Protein AF-A0A960SLX7-F1 (afdb_monomer)

pLDDT: mean 79.59, std 16.89, range [37.53, 98.75]

Secondary structure (DSSP, 8-state):
-EEE-TT--EEEGGGTEEEEEETTEEEEEEEETHHHHHHHTT-GGGEEEEEEEESSSS--EEPTT----SEEEEEEE----SS--EEEEEEEEEB-TT-B-TT-B-TT-B-TT-B-TT-B-TT-B-TT-B-TT-B-TT-B-TT-B-TT-B-TT-B-TT-B-TT-B-TT-B-TT-B-TT-EETT-B-TT-B-TT-B-TT-EE------TT-B-TTPBPTTSPBP-S-HHHHHHHHHHHH--TT-B-TT-B-TT-B-TT-B-TT-B-TT-B-TT-B-TT-B-TT-B-TT-B-TT-B-TT-B-TT-B-TT-B-TT-B-TT-B-TT-BPPPGGGGTT-B-TTPBPTTSPBPPP-

Solvent-accessible surface area (backbone atoms only — not comparable to full-atom values): 16118 Å² total; per-residue (Å²): 122,54,76,44,50,102,85,48,66,48,75,45,74,95,63,39,32,37,43,43,77,56,97,73,28,40,35,40,36,34,41,31,58,72,37,42,65,31,45,77,67,73,42,42,83,33,42,45,50,51,35,29,37,23,75,75,84,78,57,76,44,78,54,85,90,62,68,71,58,65,36,77,44,76,46,83,41,87,51,80,80,82,84,71,59,41,34,44,43,72,45,75,40,39,53,39,55,58,33,85,37,63,57,36,76,46,56,56,36,84,40,56,49,17,37,28,35,45,13,32,31,35,45,13,34,27,38,48,14,33,31,36,46,13,34,32,31,50,13,35,29,38,44,16,34,30,36,44,16,35,30,34,46,14,35,28,37,48,13,34,32,32,50,13,34,33,32,48,13,35,29,38,49,15,36,30,32,47,11,32,37,38,67,40,40,40,34,42,14,34,32,31,45,16,35,24,37,60,28,46,64,45,85,80,71,78,46,63,68,53,40,42,41,60,12,32,32,41,87,66,46,70,34,47,75,47,71,30,42,51,47,38,52,47,31,70,69,71,52,22,69,62,37,85,46,54,62,42,83,34,59,57,19,66,36,59,58,34,49,31,33,41,13,34,32,32,45,15,32,31,34,55,14,32,35,30,48,14,35,32,32,45,12,33,31,32,47,14,37,30,32,46,15,37,28,36,48,17,35,27,36,50,11,34,29,41,68,28,39,37,48,51,13,32,30,35,50,12,34,28,38,61,26,42,65,45,60,74,82,59,45,76,55,40,42,47,42,48,15,27,36,42,90,62,52,62,37,70,66,135

Radius of gyration: 29.9 Å; Cα contacts (8 Å, |Δi|>4): 1065; chains: 1; bounding box: 71×33×87 Å

Nearest PDB structures (foldseek):
  5dqa-assembly1_B-2  TM=5.893E-01  e=3.063E-12  synthetic construct
  4yei-assembly3_C  TM=4.921E-01  e=7.711E-13  synthetic construct
  5dqa-assembly3_C-2  TM=3.083E-01  e=3.516E-12  synthetic construct
  5dra-assembly1_A-2  TM=4.796E-01  e=9.563E-09  synthetic construct
  2j8i-assembly2_B  TM=7.804E-01  e=4.313E-05  Nostoc punctiforme

Sequence (350 aa):
MAACSTAAAGTVDALGLTVQVAAGRGVLVWDNSVSRSLEQVGLLDSLSYAMERSRDLGTWVPVAGVRPMAGQVTLNWDFPLAGSAGFFRIRRQIDLSGAELPRANLAAMDLRGADLRGANLTRARLPHANLAGADLSEAVLVGTDLERANLRGANLDRADLALANLNAADLTEARLEHANLAETRLSNANLTRVDLAGARWGTLSFYPGVILSETVLPNANVATDSPATRLRTQLFLSGAEGLDLRFLNMAGVDLRAVELQGADLSQAVFDNGDLSHADLSGANLSSASLRNTRLIDTRFETANLSAADLTGADLTYASLRGALIPSAEMMGSVILFQTMMPDGLVVPGP

Foldseek 3Di:
DDKDAPPDQDDPVVFQWTWDDDDQWIKIKGFPQLLVLCVVQVQQVLKDKFKWKDQPVPDTDGDPDDGRDHGIDIDTGHDRNPDGMMDIDIDIERECDQPEQDQGEQALHEQDQYECDQHEDHQHEHDNYEHDQHECDNYECALYEHHQYEQDLYEHHQYECHNYECDLYENANYEQDQYEAENYAHALYECANYEHALYHHYQCPPRHNYHQPQYQHNVRDGAHRQPLSVVLNNCQPPPQAQAEQECAENAAHENDLGHNDQHEHDQYEHHNYEHDNYEHDNYEPDLYEQALYEHALYEHHLYEPENYQCANYEDHNYECALYNHYDPVSCPRYHQDQYQHNPRDGDHHD

Structure (mmCIF, N/CA/C/O backbone):
data_AF-A0A960SLX7-F1
#
_entry.id   AF-A0A960SLX7-F1
#
loop_
_atom_site.group_PDB
_atom_site.id
_atom_site.type_symbol
_atom_site.label_atom_id
_atom_site.label_alt_id
_atom_site.label_comp_id
_atom_site.label_asym_id
_atom_site.label_entity_id
_atom_site.label_seq_id
_atom_site.pdbx_PDB_ins_code
_atom_site.Cartn_x
_atom_site.Cartn_y
_atom_site.Cartn_z
_atom_site.occupancy
_atom_site.B_iso_or_equiv
_atom_site.auth_seq_id
_atom_site.auth_comp_id
_atom_site.auth_asym_id
_atom_site.auth_atom_id
_atom_site.pdbx_PDB_model_num
ATOM 1 N N . MET A 1 1 ? -25.865 -7.857 17.676 1.00 43.53 1 MET A N 1
ATOM 2 C CA . MET A 1 1 ? -27.323 -7.644 17.819 1.00 43.53 1 MET A CA 1
ATOM 3 C C . MET A 1 1 ? -27.899 -8.922 18.406 1.00 43.53 1 MET A C 1
ATOM 5 O O . MET A 1 1 ? -27.480 -9.980 17.957 1.00 43.53 1 MET A O 1
ATOM 9 N N . ALA A 1 2 ? -28.760 -8.848 19.419 1.00 47.19 2 ALA A N 1
ATOM 10 C CA . ALA A 1 2 ? -29.331 -10.030 20.073 1.00 47.19 2 ALA A CA 1
ATOM 11 C C . ALA A 1 2 ? -30.845 -9.856 20.269 1.00 47.19 2 ALA A C 1
ATOM 13 O O . ALA A 1 2 ? -31.307 -8.729 20.464 1.00 47.19 2 ALA A O 1
ATOM 14 N N . ALA A 1 3 ? -31.600 -10.955 20.199 1.00 42.72 3 ALA A N 1
ATOM 15 C CA . ALA A 1 3 ? -33.048 -10.985 20.398 1.00 42.72 3 ALA A CA 1
ATOM 16 C C . ALA A 1 3 ? -33.374 -11.606 21.762 1.00 42.72 3 ALA A C 1
ATOM 18 O O . ALA A 1 3 ? -32.863 -12.676 22.084 1.00 42.72 3 ALA A O 1
ATOM 19 N N . CYS A 1 4 ? -34.230 -10.955 22.553 1.00 42.50 4 CYS A N 1
ATOM 20 C CA . CYS A 1 4 ? -34.686 -11.489 23.836 1.00 42.50 4 CYS A CA 1
ATOM 21 C C . CYS A 1 4 ? -36.159 -11.910 23.733 1.00 42.50 4 CYS A C 1
ATOM 23 O O . CYS A 1 4 ? -37.021 -11.087 23.419 1.00 42.50 4 CYS A O 1
ATOM 25 N N . SER A 1 5 ? -36.453 -13.182 24.015 1.00 45.22 5 SER A N 1
ATOM 26 C CA . SER A 1 5 ? -37.815 -13.693 24.232 1.00 45.22 5 SER A CA 1
ATOM 27 C C . SER A 1 5 ? -37.893 -14.378 25.598 1.00 45.22 5 SER A C 1
ATOM 29 O O . SER A 1 5 ? -36.861 -14.731 26.169 1.00 45.22 5 SER A O 1
ATOM 31 N N . THR A 1 6 ? -39.104 -14.592 26.117 1.00 40.69 6 THR A N 1
ATOM 32 C CA . THR A 1 6 ? -39.380 -15.255 27.409 1.00 40.69 6 THR A CA 1
ATOM 33 C C . THR A 1 6 ? -38.747 -16.649 27.557 1.00 40.69 6 THR A C 1
ATOM 35 O O . THR A 1 6 ? -38.708 -17.168 28.668 1.00 40.69 6 THR A O 1
ATOM 38 N N . ALA A 1 7 ? -38.231 -17.239 26.471 1.00 37.53 7 ALA A N 1
ATOM 39 C CA . ALA A 1 7 ? -37.618 -18.564 26.429 1.00 37.53 7 ALA A CA 1
ATOM 40 C C . ALA A 1 7 ? -36.101 -18.574 26.129 1.00 37.53 7 ALA A C 1
ATOM 42 O O . ALA A 1 7 ? -35.511 -19.649 26.095 1.00 37.53 7 ALA A O 1
ATOM 43 N N . ALA A 1 8 ? -35.452 -17.425 25.905 1.00 44.94 8 ALA A N 1
ATOM 44 C CA . ALA A 1 8 ? -34.067 -17.385 25.425 1.00 44.94 8 ALA A CA 1
ATOM 45 C C . ALA A 1 8 ? -33.124 -16.686 26.416 1.00 44.94 8 ALA A C 1
ATOM 47 O O . ALA A 1 8 ? -32.795 -15.511 26.259 1.00 44.94 8 ALA A O 1
ATOM 48 N N . ALA A 1 9 ? -32.661 -17.430 27.425 1.00 48.56 9 ALA A N 1
ATOM 49 C CA . ALA A 1 9 ? -31.350 -17.158 28.006 1.00 48.56 9 ALA A CA 1
ATOM 50 C C . ALA A 1 9 ? -30.299 -17.602 26.978 1.00 48.56 9 ALA A C 1
ATOM 52 O O . ALA A 1 9 ? -30.360 -18.724 26.477 1.00 48.56 9 ALA A O 1
ATOM 53 N N . GLY A 1 10 ? -29.375 -16.718 26.621 1.00 52.06 10 GLY A N 1
ATOM 54 C CA . GLY A 1 10 ? -28.390 -16.996 25.582 1.00 52.06 10 GLY A CA 1
ATOM 55 C C . GLY A 1 10 ? -27.161 -16.111 25.717 1.00 52.06 10 GLY A C 1
ATOM 56 O O . GLY A 1 10 ? -27.254 -14.948 26.123 1.00 52.06 10 GLY A O 1
ATOM 57 N N . THR A 1 11 ? -26.009 -16.683 25.390 1.00 49.38 11 THR A N 1
ATOM 58 C CA . THR A 1 11 ? -24.726 -15.993 25.267 1.00 49.38 11 THR A CA 1
ATOM 59 C C . THR A 1 11 ? -24.515 -15.551 23.826 1.00 49.38 11 THR A C 1
ATOM 61 O O . THR A 1 11 ? -24.718 -16.313 22.882 1.00 49.38 11 THR A O 1
ATOM 64 N N . VAL A 1 12 ? -24.094 -14.302 23.650 1.00 54.84 12 VAL A N 1
ATOM 65 C CA . VAL A 1 12 ? -23.542 -13.801 22.391 1.00 54.84 12 VAL A CA 1
ATOM 66 C C . VAL A 1 12 ? -22.051 -13.582 22.618 1.00 54.84 12 VAL A C 1
ATOM 68 O O . VAL A 1 12 ? -21.623 -12.502 23.033 1.00 54.84 12 VAL A O 1
ATOM 71 N N . ASP A 1 13 ? -21.268 -14.632 22.364 1.00 50.72 13 ASP A N 1
ATOM 72 C CA . ASP A 1 13 ? -19.842 -14.707 22.719 1.00 50.72 13 ASP A CA 1
ATOM 73 C C . ASP A 1 13 ? -19.002 -13.588 22.088 1.00 50.72 13 ASP A C 1
ATOM 75 O O . ASP A 1 13 ? -18.107 -13.047 22.730 1.00 50.72 13 ASP A O 1
ATOM 79 N N . ALA A 1 14 ? -19.341 -13.153 20.870 1.00 47.50 14 ALA A N 1
ATOM 80 C CA . ALA A 1 14 ? -18.608 -12.099 20.160 1.00 47.50 14 ALA A CA 1
ATOM 81 C C . ALA A 1 14 ? -18.618 -10.726 20.867 1.00 47.50 14 ALA A C 1
ATOM 83 O O . ALA A 1 14 ? -17.814 -9.860 20.527 1.00 47.50 14 ALA A O 1
ATOM 84 N N . LEU A 1 15 ? -19.534 -10.505 21.817 1.00 51.06 15 LEU A N 1
ATOM 85 C CA . LEU A 1 15 ? -19.668 -9.254 22.573 1.00 51.06 15 LEU A CA 1
ATOM 86 C C . LEU A 1 15 ? -19.505 -9.457 24.089 1.00 51.06 15 LEU A C 1
ATOM 88 O O . LEU A 1 15 ? -19.760 -8.520 24.842 1.00 51.06 15 LEU A O 1
ATOM 92 N N . GLY A 1 16 ? -19.131 -10.665 24.539 1.00 58.03 16 GLY A N 1
ATOM 93 C CA . GLY A 1 16 ? -19.039 -11.000 25.965 1.00 58.03 16 GLY A CA 1
ATOM 94 C C . GLY A 1 16 ? -20.376 -10.863 26.697 1.00 58.03 16 GLY A C 1
ATOM 95 O O . GLY A 1 16 ? -20.416 -10.523 27.876 1.00 58.03 16 GLY A O 1
ATOM 96 N N . LEU A 1 17 ? -21.492 -11.028 25.988 1.00 62.28 17 LEU A N 1
ATOM 97 C CA . LEU A 1 17 ? -22.785 -10.548 26.451 1.00 62.28 17 LEU A CA 1
ATOM 98 C C . LEU A 1 17 ? -23.719 -11.720 26.747 1.00 62.28 17 LEU A C 1
ATOM 100 O O . LEU A 1 17 ? -24.016 -12.534 25.877 1.00 62.28 17 LEU A O 1
ATOM 104 N N . THR A 1 18 ? -24.181 -11.801 27.990 1.00 65.25 18 THR A N 1
ATOM 105 C CA . THR A 1 18 ? -25.088 -12.836 28.486 1.00 65.25 18 THR A CA 1
ATOM 106 C C . THR A 1 18 ? -26.408 -12.197 28.878 1.00 65.25 18 THR A C 1
ATOM 108 O O . THR A 1 18 ? -26.444 -11.259 29.674 1.00 65.25 18 THR A O 1
ATOM 111 N N . VAL A 1 19 ? -27.508 -12.717 28.342 1.00 64.94 19 VAL A N 1
ATOM 112 C CA . VAL A 1 19 ? -28.853 -12.324 28.769 1.00 64.94 19 VAL A CA 1
ATOM 113 C C . VAL A 1 19 ? -29.389 -13.392 29.714 1.00 64.94 19 VAL A C 1
ATOM 115 O O . VAL A 1 19 ? -29.482 -14.563 29.345 1.00 64.94 19 VAL A O 1
ATOM 118 N N . GLN A 1 20 ? -29.753 -12.993 30.929 1.00 64.50 20 GLN A N 1
ATOM 119 C CA . GLN A 1 20 ? -30.426 -13.840 31.910 1.00 64.50 20 GLN A CA 1
ATOM 120 C C . GLN A 1 20 ? -31.843 -13.317 32.149 1.00 64.50 20 GLN A C 1
ATOM 122 O O . GLN A 1 20 ? -32.072 -12.112 32.162 1.00 64.50 20 GLN A O 1
ATOM 127 N N . VAL A 1 21 ? -32.809 -14.210 32.355 1.00 60.16 21 VAL A N 1
ATOM 128 C CA . VAL A 1 21 ? -34.183 -13.837 32.723 1.00 60.16 21 VAL A CA 1
ATOM 129 C C . VAL A 1 21 ? -34.448 -14.376 34.123 1.00 60.16 21 VAL A C 1
ATOM 131 O O . VAL A 1 21 ? -34.390 -15.584 34.338 1.00 60.16 21 VAL A O 1
ATOM 134 N N . ALA A 1 22 ? -34.719 -13.491 35.083 1.00 55.59 22 ALA A N 1
ATOM 135 C CA . ALA A 1 22 ? -34.968 -13.855 36.475 1.00 55.59 22 ALA A CA 1
ATOM 136 C C . ALA A 1 22 ? -36.183 -13.096 37.024 1.00 55.59 22 ALA A C 1
ATOM 138 O O . ALA A 1 22 ? -36.245 -11.872 36.954 1.00 55.59 22 ALA A O 1
ATOM 139 N N . ALA A 1 23 ? -37.152 -13.829 37.585 1.00 58.78 23 ALA A N 1
ATOM 140 C CA . ALA A 1 23 ? -38.294 -13.284 38.334 1.00 58.78 23 ALA A CA 1
ATOM 141 C C . ALA A 1 23 ? -39.066 -12.143 37.634 1.00 58.78 23 ALA A C 1
ATOM 143 O O . ALA A 1 23 ? -39.483 -11.178 38.271 1.00 58.78 23 ALA A O 1
ATOM 144 N N . GLY A 1 24 ? -39.257 -12.233 36.319 1.00 58.44 24 GLY A N 1
ATOM 145 C CA . GLY A 1 24 ? -39.993 -11.208 35.584 1.00 58.44 24 GLY A CA 1
ATOM 146 C C . GLY A 1 24 ? -39.129 -10.068 35.011 1.00 58.44 24 GLY A C 1
ATOM 147 O O . GLY A 1 24 ? -39.667 -9.141 34.409 1.00 58.44 24 GLY A O 1
ATOM 148 N N . ARG A 1 25 ? -37.804 -10.126 35.197 1.00 60.81 25 ARG A N 1
ATOM 149 C CA . ARG A 1 25 ? -36.829 -9.099 34.801 1.00 60.81 25 ARG A CA 1
ATOM 150 C C . ARG A 1 25 ? -35.751 -9.698 33.906 1.00 60.81 25 ARG A C 1
ATOM 152 O O . ARG A 1 25 ? -35.355 -10.849 34.100 1.00 60.81 25 ARG A O 1
ATOM 159 N N . GLY A 1 26 ? -35.258 -8.925 32.944 1.00 62.66 26 GLY A N 1
ATOM 160 C CA . GLY A 1 26 ? -34.057 -9.295 32.207 1.00 62.66 26 GLY A CA 1
ATOM 161 C C . GLY A 1 26 ? -32.822 -8.696 32.857 1.00 62.66 26 GLY A C 1
ATOM 162 O O . GLY A 1 26 ? -32.773 -7.517 33.194 1.00 62.66 26 GLY A O 1
ATOM 163 N N . VAL A 1 27 ? -31.800 -9.513 33.021 1.00 65.50 27 VAL A N 1
ATOM 164 C CA . VAL A 1 27 ? -30.486 -9.094 33.479 1.00 65.50 27 VAL A CA 1
ATOM 165 C C . VAL A 1 27 ? -29.545 -9.220 32.296 1.00 65.50 27 VAL A C 1
ATOM 167 O O . VAL A 1 27 ? -29.389 -10.296 31.718 1.00 65.50 27 VAL A O 1
ATOM 170 N N . LEU A 1 28 ? -28.937 -8.103 31.917 1.00 69.31 28 LEU A N 1
ATOM 171 C CA . LEU A 1 28 ? -27.900 -8.072 30.905 1.00 69.31 28 LEU A CA 1
ATOM 172 C C . LEU A 1 28 ? -26.552 -8.095 31.615 1.00 69.31 28 LEU A C 1
ATOM 174 O O . LEU A 1 28 ? -26.216 -7.166 32.344 1.00 69.31 28 LEU A O 1
ATOM 178 N N . VAL A 1 29 ? -25.775 -9.141 31.401 1.00 68.00 29 VAL A N 1
ATOM 179 C CA . VAL A 1 29 ? -24.398 -9.213 31.877 1.00 68.00 29 VAL A CA 1
ATOM 180 C C . VAL A 1 29 ? -23.491 -8.998 30.684 1.00 68.00 29 VAL A C 1
ATOM 182 O O . VAL A 1 29 ? -23.614 -9.681 29.672 1.00 68.00 29 VAL A O 1
ATOM 185 N N . TRP A 1 30 ? -22.589 -8.039 30.790 1.00 69.31 30 TRP A N 1
ATOM 186 C CA . TRP A 1 30 ? -21.676 -7.688 29.722 1.00 69.31 30 TRP A CA 1
ATOM 187 C C . TRP A 1 30 ? -20.239 -7.730 30.229 1.00 69.31 30 TRP A C 1
ATOM 189 O O . TRP A 1 30 ? -19.856 -6.974 31.117 1.00 69.31 30 TRP A O 1
ATOM 199 N N . ASP A 1 31 ? -19.449 -8.640 29.673 1.00 68.69 31 ASP A N 1
ATOM 200 C CA . ASP A 1 31 ? -18.011 -8.708 29.878 1.00 68.69 31 ASP A CA 1
ATOM 201 C C . ASP A 1 31 ? -17.312 -7.721 28.941 1.00 68.69 31 ASP A C 1
ATOM 203 O O . ASP A 1 31 ? -17.136 -7.959 27.744 1.00 68.69 31 ASP A O 1
ATOM 207 N N . ASN A 1 32 ? -16.916 -6.587 29.510 1.00 66.81 32 ASN A N 1
ATOM 208 C CA . ASN A 1 32 ? -16.188 -5.538 28.824 1.00 66.81 32 ASN A CA 1
ATOM 209 C C . ASN A 1 32 ? -14.677 -5.661 29.091 1.00 66.81 32 ASN A C 1
ATOM 211 O O . ASN A 1 32 ? -13.999 -4.729 29.538 1.00 66.81 32 ASN A O 1
ATOM 215 N N . SER A 1 33 ? -14.136 -6.852 28.842 1.00 65.19 33 SER A N 1
ATOM 216 C CA . SER A 1 33 ? -12.711 -7.152 29.004 1.00 65.19 33 SER A CA 1
ATOM 217 C C . SER A 1 33 ? -11.814 -6.269 28.128 1.00 65.19 33 SER A C 1
ATOM 219 O O . SER A 1 33 ? -10.714 -5.924 28.555 1.00 65.19 33 SER A O 1
ATOM 221 N N . VAL A 1 34 ? -12.294 -5.793 26.972 1.00 62.56 34 VAL A N 1
ATOM 222 C CA . VAL A 1 34 ? -11.533 -4.872 26.105 1.00 62.56 34 VAL A CA 1
ATOM 223 C C . VAL A 1 34 ? -11.367 -3.472 26.715 1.00 62.56 34 VAL A C 1
ATOM 225 O O . VAL A 1 34 ? -10.419 -2.756 26.397 1.00 62.56 34 VAL A O 1
ATOM 228 N N . SER A 1 35 ? -12.226 -3.062 27.651 1.00 70.00 35 SER A N 1
ATOM 229 C CA . SER A 1 35 ? -11.973 -1.842 28.426 1.00 70.00 35 SER A CA 1
ATOM 230 C C . SER A 1 35 ? -10.799 -1.979 29.395 1.00 70.00 35 SER A C 1
ATOM 232 O O . SER A 1 35 ? -10.221 -0.955 29.738 1.00 70.00 35 SER A O 1
ATOM 234 N N . ARG A 1 36 ? -10.374 -3.198 29.770 1.00 71.56 36 ARG A N 1
ATOM 235 C CA . ARG A 1 36 ? -9.167 -3.385 30.599 1.00 71.56 36 ARG A CA 1
ATOM 236 C C . ARG A 1 36 ? -7.896 -2.996 29.855 1.00 71.56 36 ARG A C 1
ATOM 238 O O . ARG A 1 36 ? -7.031 -2.362 30.442 1.00 71.56 36 ARG A O 1
ATOM 245 N N . SER A 1 37 ? -7.771 -3.357 28.576 1.00 71.50 37 SER A N 1
ATOM 246 C CA . SER A 1 37 ? -6.581 -2.993 27.796 1.00 71.50 37 SER A CA 1
ATOM 247 C C . SER A 1 37 ? -6.480 -1.482 27.601 1.00 71.50 37 SER A C 1
ATOM 249 O O . SER A 1 37 ? -5.383 -0.947 27.657 1.00 71.50 37 SER A O 1
ATOM 251 N N . LEU A 1 38 ? -7.614 -0.791 27.432 1.00 75.94 38 LEU A N 1
ATOM 252 C CA . LEU A 1 38 ? -7.656 0.674 27.339 1.00 75.94 38 LEU A CA 1
ATOM 253 C C . LEU A 1 38 ? -7.393 1.347 28.691 1.00 75.94 38 LEU A C 1
ATOM 255 O O . LEU A 1 38 ? -6.672 2.335 28.740 1.00 75.94 38 LEU A O 1
ATOM 259 N N . GLU A 1 39 ? -7.908 0.798 29.791 1.00 80.06 39 GLU A N 1
ATOM 260 C CA . GLU A 1 39 ? -7.608 1.278 31.145 1.00 80.06 39 GLU A CA 1
ATOM 261 C C . GLU A 1 39 ? -6.113 1.170 31.476 1.00 80.06 39 GLU A C 1
ATOM 263 O O . GLU A 1 39 ? -5.529 2.126 31.981 1.00 80.06 39 GLU A O 1
ATOM 268 N N . GLN A 1 40 ? -5.466 0.056 31.115 1.00 79.62 40 GLN A N 1
ATOM 269 C CA . GLN A 1 40 ? -4.027 -0.155 31.333 1.00 79.62 40 GLN A CA 1
ATOM 270 C C . GLN A 1 40 ? -3.141 0.890 30.646 1.00 79.62 40 GLN A C 1
ATOM 272 O O . GLN A 1 40 ? -2.033 1.148 31.112 1.00 79.62 40 GLN A O 1
ATOM 277 N N . VAL A 1 41 ? -3.624 1.488 29.557 1.00 77.38 41 VAL A N 1
ATOM 278 C CA . VAL A 1 41 ? -2.917 2.537 28.809 1.00 77.38 41 VAL A CA 1
ATOM 279 C C . VAL A 1 41 ? -3.504 3.933 29.049 1.00 77.38 41 VAL A C 1
ATOM 281 O O . VAL A 1 41 ? -3.132 4.874 28.357 1.00 77.38 41 VAL A O 1
ATOM 284 N N . GLY A 1 42 ? -4.401 4.088 30.031 1.00 80.69 42 GLY A N 1
ATOM 285 C CA . GLY A 1 42 ? -4.971 5.384 30.420 1.00 80.69 42 GLY A CA 1
ATOM 286 C C . GLY A 1 42 ? -5.995 5.962 29.438 1.00 80.69 42 GLY A C 1
ATOM 287 O O . GLY A 1 42 ? -6.258 7.157 29.466 1.00 80.69 42 GLY A O 1
ATOM 288 N N . LEU A 1 43 ? -6.582 5.131 28.575 1.00 81.44 43 LEU A N 1
ATOM 289 C CA . LEU A 1 43 ? -7.526 5.530 27.527 1.00 81.44 43 LEU A CA 1
ATOM 290 C C . LEU A 1 43 ? -8.971 5.117 27.834 1.00 81.44 43 LEU A C 1
ATOM 292 O O . LEU A 1 43 ? -9.806 5.089 26.933 1.00 81.44 43 LEU A O 1
ATOM 296 N N . LEU A 1 44 ? -9.309 4.783 29.082 1.00 78.44 44 LEU A N 1
ATOM 297 C CA . LEU A 1 44 ? -10.675 4.363 29.422 1.00 78.44 44 LEU A CA 1
ATOM 298 C C . LEU A 1 44 ? -11.714 5.451 29.101 1.00 78.44 44 LEU A C 1
ATOM 300 O O . LEU A 1 44 ? -12.805 5.124 28.641 1.00 78.44 44 LEU A O 1
ATOM 304 N N . ASP A 1 45 ? -11.349 6.723 29.261 1.00 79.12 45 ASP A N 1
ATOM 305 C CA . ASP A 1 45 ? -12.232 7.866 29.000 1.00 79.12 45 ASP A CA 1
ATOM 306 C C . ASP A 1 45 ? -12.475 8.123 27.502 1.00 79.12 45 ASP A C 1
ATOM 308 O O . ASP A 1 45 ? -13.450 8.779 27.146 1.00 79.12 45 ASP A O 1
ATOM 312 N N . SER A 1 46 ? -11.634 7.564 26.620 1.00 76.94 46 SER A N 1
ATOM 313 C CA . SER A 1 46 ? -11.830 7.608 25.158 1.00 76.94 46 SER A CA 1
ATOM 314 C C . SER A 1 46 ? -12.931 6.662 24.675 1.00 76.94 46 SER A C 1
ATOM 316 O O . SER A 1 46 ? -13.391 6.735 23.536 1.00 76.94 46 SER A O 1
ATOM 318 N N . LEU A 1 47 ? -13.365 5.735 25.532 1.00 73.12 47 LEU A N 1
ATOM 319 C CA . LEU A 1 47 ? -14.486 4.870 25.219 1.00 73.12 47 LEU A CA 1
ATOM 320 C C . LEU A 1 47 ? -15.787 5.622 25.440 1.00 73.12 47 LEU A C 1
ATOM 322 O O . LEU A 1 47 ? -16.042 6.186 26.497 1.00 73.12 47 LEU A O 1
ATOM 326 N N . SER A 1 48 ? -16.685 5.502 24.478 1.00 72.00 48 SER A N 1
ATOM 327 C CA . SER A 1 48 ? -18.094 5.776 24.676 1.00 72.00 48 SER A CA 1
ATOM 328 C C . SER A 1 48 ? -18.909 4.559 24.256 1.00 72.00 48 SER A C 1
ATOM 330 O O . SER A 1 48 ? -18.613 3.854 23.286 1.00 72.00 48 SER A O 1
ATOM 332 N N . TYR A 1 49 ? -19.937 4.276 25.050 1.00 71.19 49 TYR A N 1
ATOM 333 C CA . TYR A 1 49 ? -20.887 3.215 24.770 1.00 71.19 49 TYR A CA 1
ATOM 334 C C . TYR A 1 49 ? -22.261 3.830 24.589 1.00 71.19 49 TYR A C 1
ATOM 336 O O . TYR A 1 49 ? -22.846 4.346 25.538 1.00 71.19 49 TYR A O 1
ATOM 344 N N . ALA A 1 50 ? -22.801 3.732 23.379 1.00 66.44 50 ALA A N 1
ATOM 345 C CA . ALA A 1 50 ? -24.220 3.949 23.158 1.00 66.44 50 ALA A CA 1
ATOM 346 C C . ALA A 1 50 ? -24.892 2.578 23.116 1.00 66.44 50 ALA A C 1
ATOM 348 O O . ALA A 1 50 ? -24.918 1.902 22.083 1.00 66.44 50 ALA A O 1
ATOM 349 N N . MET A 1 51 ? -25.400 2.131 24.267 1.00 74.12 51 MET A N 1
ATOM 350 C CA . MET A 1 51 ? -26.355 1.031 24.263 1.00 74.12 51 MET A CA 1
ATOM 351 C C . MET A 1 51 ? -27.676 1.560 23.727 1.00 74.12 51 MET A C 1
ATOM 353 O O . MET A 1 51 ? -28.181 2.580 24.187 1.00 74.12 51 MET A O 1
ATOM 357 N N . GLU A 1 52 ? -28.235 0.866 22.751 1.00 74.44 52 GLU A N 1
ATOM 358 C CA . GLU A 1 52 ? -29.488 1.242 22.121 1.00 74.44 52 GLU A CA 1
ATOM 359 C C . GLU A 1 52 ? -30.422 0.046 22.072 1.00 74.44 52 GLU A C 1
ATOM 361 O O . GLU A 1 52 ? -29.988 -1.099 21.919 1.00 74.44 52 GLU A O 1
ATOM 366 N N . ARG A 1 53 ? -31.719 0.325 22.160 1.00 75.25 53 ARG A N 1
ATOM 367 C CA . ARG A 1 53 ? -32.780 -0.671 22.035 1.00 75.25 53 ARG A CA 1
ATOM 368 C C . ARG A 1 53 ? -33.687 -0.382 20.863 1.00 75.25 53 ARG A C 1
ATOM 370 O O . ARG A 1 53 ? -33.904 0.776 20.519 1.00 75.25 53 ARG A O 1
ATOM 377 N N . SER A 1 54 ? -34.280 -1.435 20.330 1.00 72.19 54 SER A N 1
ATOM 378 C CA . SER A 1 54 ? -35.291 -1.358 19.289 1.00 72.19 54 SER A CA 1
ATOM 379 C C . SER A 1 54 ? -36.390 -2.387 19.540 1.00 72.19 54 SER A C 1
ATOM 381 O O . SER A 1 54 ? -36.138 -3.449 20.109 1.00 72.19 54 SER A O 1
ATOM 383 N N . ARG A 1 55 ? -37.622 -2.067 19.135 1.00 73.69 55 ARG A N 1
ATOM 384 C CA . ARG A 1 55 ? -38.749 -3.019 19.128 1.00 73.69 55 ARG A CA 1
ATOM 385 C C . ARG A 1 55 ? -38.947 -3.682 17.765 1.00 73.69 55 ARG A C 1
ATOM 387 O O . ARG A 1 55 ? -39.583 -4.723 17.691 1.00 73.69 55 ARG A O 1
ATOM 394 N N . ASP A 1 56 ? -38.425 -3.070 16.708 1.00 75.50 56 ASP A N 1
ATOM 395 C CA . ASP A 1 56 ? -38.768 -3.360 15.313 1.00 75.50 56 ASP A CA 1
ATOM 396 C C . ASP A 1 56 ? -37.539 -3.456 14.391 1.00 75.50 56 ASP A C 1
ATOM 398 O O . ASP A 1 56 ? -37.695 -3.607 13.185 1.00 75.50 56 ASP A O 1
ATOM 402 N N . LEU A 1 57 ? -36.324 -3.347 14.943 1.00 74.75 57 LEU A N 1
ATOM 403 C CA . LEU A 1 57 ? -35.035 -3.223 14.245 1.00 74.75 57 LEU A CA 1
ATOM 404 C C . LEU A 1 57 ? -34.845 -1.946 13.407 1.00 74.75 57 LEU A C 1
ATOM 406 O O . LEU A 1 57 ? -33.710 -1.661 13.014 1.00 74.75 57 LEU A O 1
ATOM 410 N N . GLY A 1 58 ? -35.895 -1.155 13.182 1.00 76.88 58 GLY A N 1
ATOM 411 C CA . GLY A 1 58 ? -35.858 0.083 12.403 1.00 76.88 58 GLY A CA 1
ATOM 412 C C . GLY A 1 58 ? -35.583 1.323 13.252 1.00 76.88 58 GLY A C 1
ATOM 413 O O . GLY A 1 58 ? -34.794 2.180 12.859 1.00 76.88 58 GLY A O 1
ATOM 414 N N . THR A 1 59 ? -36.171 1.399 14.448 1.00 79.00 59 THR A N 1
ATOM 415 C CA . THR A 1 59 ? -36.049 2.561 15.339 1.00 79.00 59 THR A CA 1
ATOM 416 C C . THR A 1 59 ? -35.207 2.215 16.560 1.00 79.00 59 THR A C 1
ATOM 418 O O . THR A 1 59 ? -35.552 1.305 17.317 1.00 79.00 59 THR A O 1
ATOM 421 N N . TRP A 1 60 ? -34.114 2.952 16.777 1.00 77.69 60 TRP A N 1
ATOM 422 C CA . TRP A 1 60 ? -33.176 2.727 17.881 1.00 77.69 60 TRP A CA 1
ATOM 423 C C . TRP A 1 60 ? -33.218 3.881 18.884 1.00 77.69 60 TRP A C 1
ATOM 425 O O . TRP A 1 60 ? -33.108 5.043 18.505 1.00 77.69 60 TRP A O 1
ATOM 435 N N . VAL A 1 61 ? -33.373 3.554 20.168 1.00 77.44 61 VAL A N 1
ATOM 436 C CA . VAL A 1 61 ? -33.434 4.525 21.271 1.00 77.44 61 VAL A CA 1
ATOM 437 C C . VAL A 1 61 ? -32.277 4.274 22.244 1.00 77.44 61 VAL A C 1
ATOM 439 O O . VAL A 1 61 ? -32.134 3.132 22.695 1.00 77.44 61 VAL A O 1
ATOM 442 N N . PRO A 1 62 ? -31.480 5.298 22.607 1.00 74.75 62 PRO A N 1
ATOM 443 C CA . PRO A 1 62 ? -30.406 5.167 23.590 1.00 74.75 62 PRO A CA 1
ATOM 444 C C . PRO A 1 62 ? -30.891 4.735 24.979 1.00 74.75 62 PRO A C 1
ATOM 446 O O . PRO A 1 62 ? -31.982 5.097 25.426 1.00 74.75 62 PRO A O 1
ATOM 449 N N . VAL A 1 63 ? -30.049 3.982 25.681 1.00 73.12 63 VAL A N 1
ATOM 450 C CA . VAL A 1 63 ? -30.229 3.566 27.074 1.00 73.12 63 VAL A CA 1
ATOM 451 C C . VAL A 1 63 ? -29.351 4.446 27.956 1.00 73.12 63 VAL A C 1
ATOM 453 O O . VAL A 1 63 ? -28.130 4.459 27.817 1.00 73.12 63 VAL A O 1
ATOM 456 N N . ALA A 1 64 ? -29.972 5.199 28.863 1.00 65.81 64 ALA A N 1
ATOM 457 C CA . ALA A 1 64 ? -29.254 6.096 29.761 1.00 65.81 64 ALA A CA 1
ATOM 458 C C . ALA A 1 64 ? -28.461 5.326 30.833 1.00 65.81 64 ALA A C 1
ATOM 460 O O . ALA A 1 64 ? -28.903 4.286 31.317 1.00 65.81 64 ALA A O 1
ATOM 461 N N . GLY A 1 65 ? -27.314 5.876 31.243 1.00 64.69 65 GLY A N 1
ATOM 462 C CA . GLY A 1 65 ? -26.548 5.395 32.400 1.00 64.69 65 GLY A CA 1
ATOM 463 C C . GLY A 1 65 ? -25.515 4.301 32.119 1.00 64.69 65 GLY A C 1
ATOM 464 O O . GLY A 1 65 ? -24.811 3.903 33.043 1.00 64.69 65 GLY A O 1
ATOM 465 N N . VAL A 1 66 ? -25.367 3.844 30.872 1.00 67.25 66 VAL A N 1
ATOM 466 C CA . VAL A 1 66 ? -24.279 2.928 30.494 1.00 67.25 66 VAL A CA 1
ATOM 467 C C . VAL A 1 66 ? -22.987 3.734 30.338 1.00 67.25 66 VAL A C 1
ATOM 469 O O . VAL A 1 66 ? -22.903 4.606 29.477 1.00 67.25 66 VAL A O 1
ATOM 472 N N . ARG A 1 67 ? -21.988 3.468 31.186 1.00 65.25 67 ARG A N 1
ATOM 473 C CA . ARG A 1 67 ? -20.652 4.084 31.119 1.00 65.25 67 ARG A CA 1
ATOM 474 C C . ARG A 1 67 ? -19.582 3.028 30.829 1.00 65.25 67 ARG A C 1
ATOM 476 O O . ARG A 1 67 ? -19.772 1.871 31.209 1.00 65.25 67 ARG A O 1
ATOM 483 N N . PRO A 1 68 ? -18.460 3.403 30.192 1.00 63.88 68 PRO A N 1
ATOM 484 C CA . PRO A 1 68 ? -17.305 2.527 30.080 1.00 63.88 68 PRO A CA 1
ATOM 485 C C . PRO A 1 68 ? -16.770 2.182 31.462 1.00 63.88 68 PRO A C 1
ATOM 487 O O . PRO A 1 68 ? -16.427 3.060 32.245 1.00 63.88 68 PRO A O 1
ATOM 490 N N . MET A 1 69 ? -16.719 0.891 31.761 1.00 67.19 69 MET A N 1
ATOM 491 C CA . MET A 1 69 ? -16.105 0.358 32.969 1.00 67.19 69 MET A CA 1
ATOM 492 C C . MET A 1 69 ? -15.372 -0.924 32.600 1.00 67.19 69 MET A C 1
ATOM 494 O O . MET A 1 69 ? -15.847 -1.694 31.761 1.00 67.19 69 MET A O 1
ATOM 498 N N . ALA A 1 70 ? -14.201 -1.132 33.190 1.00 63.50 70 ALA A N 1
ATOM 499 C CA . ALA A 1 70 ? -13.410 -2.324 32.954 1.00 63.50 70 ALA A CA 1
ATOM 500 C C . ALA A 1 70 ? -13.994 -3.537 33.695 1.00 63.50 70 ALA A C 1
ATOM 502 O O . ALA A 1 70 ? -14.328 -3.466 34.877 1.00 63.50 70 ALA A O 1
ATOM 503 N N . GLY A 1 71 ? -14.080 -4.678 33.004 1.00 66.50 71 GLY A N 1
ATOM 504 C CA . GLY A 1 71 ? -14.569 -5.934 33.577 1.00 66.50 71 GLY A CA 1
ATOM 505 C C . GLY A 1 71 ? -16.057 -6.198 33.341 1.00 66.50 71 GLY A C 1
ATOM 506 O O . GLY A 1 71 ? -16.645 -5.715 32.376 1.00 66.50 71 GLY A O 1
ATOM 507 N N . GLN A 1 72 ? -16.645 -7.039 34.193 1.00 68.19 72 GLN A N 1
ATOM 508 C CA . GLN A 1 72 ? -18.016 -7.509 34.031 1.00 68.19 72 GLN A CA 1
ATOM 509 C C . GLN A 1 72 ? -18.999 -6.477 34.591 1.00 68.19 72 GLN A C 1
ATOM 511 O O . GLN A 1 72 ? -18.967 -6.156 35.778 1.00 68.19 72 GLN A O 1
ATOM 516 N N . VAL A 1 73 ? -19.885 -5.973 33.737 1.00 67.50 73 VAL A N 1
ATOM 517 C CA . VAL A 1 73 ? -20.953 -5.043 34.102 1.00 67.50 73 VAL A CA 1
ATOM 518 C C . VAL A 1 73 ? -22.281 -5.788 34.075 1.00 67.50 73 VAL A C 1
ATOM 520 O O . VAL A 1 73 ? -22.665 -6.359 33.056 1.00 67.50 73 VAL A O 1
ATOM 523 N N . THR A 1 74 ? -23.009 -5.747 35.188 1.00 67.88 74 THR A N 1
ATOM 524 C CA . THR A 1 74 ? -24.384 -6.248 35.261 1.00 67.88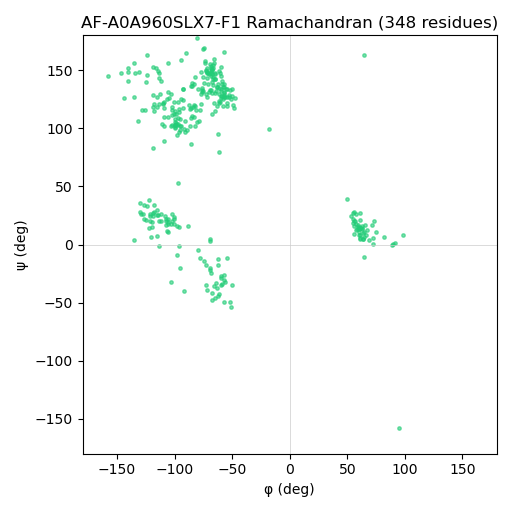 74 THR A CA 1
ATOM 525 C C . THR A 1 74 ? -25.346 -5.072 35.177 1.00 67.88 74 THR A C 1
ATOM 527 O O . THR A 1 74 ? -25.416 -4.245 36.084 1.00 67.88 74 THR A O 1
ATOM 530 N N . LEU A 1 75 ? -26.098 -4.998 34.084 1.00 65.50 75 LEU A N 1
ATOM 531 C CA . LEU A 1 75 ? -27.173 -4.036 33.882 1.00 65.50 75 LEU A CA 1
ATOM 532 C C . LEU A 1 75 ? -28.504 -4.736 34.164 1.00 65.50 75 LEU A C 1
ATOM 534 O O . LEU A 1 75 ? -28.969 -5.579 33.394 1.00 65.50 75 LEU A O 1
ATOM 538 N N . ASN A 1 76 ? -29.119 -4.378 35.288 1.00 64.56 76 ASN A N 1
ATOM 539 C CA . ASN A 1 76 ? -30.461 -4.840 35.624 1.00 64.56 76 ASN A CA 1
ATOM 540 C C . ASN A 1 76 ? -31.475 -4.049 34.803 1.00 64.56 76 ASN A C 1
ATOM 542 O O . ASN A 1 76 ? -31.526 -2.822 34.911 1.00 64.56 76 ASN A O 1
ATOM 546 N N . TRP A 1 77 ? -32.280 -4.744 33.998 1.00 62.56 77 TRP A N 1
ATOM 547 C CA . TRP A 1 77 ? -33.249 -4.095 33.130 1.00 62.56 77 TRP A CA 1
ATOM 548 C C . TRP A 1 77 ? -34.660 -4.662 33.283 1.00 62.56 77 TRP A C 1
ATOM 550 O O . TRP A 1 77 ? -34.978 -5.791 32.909 1.00 62.56 77 TRP A O 1
ATOM 560 N N . ASP A 1 78 ? -35.555 -3.804 33.757 1.00 58.09 78 ASP A N 1
ATOM 561 C CA . ASP A 1 78 ? -36.982 -4.086 33.790 1.00 58.09 78 ASP A CA 1
ATOM 562 C C . ASP A 1 78 ? -37.589 -3.880 32.394 1.00 58.09 78 ASP A C 1
ATOM 564 O O . ASP A 1 78 ? -37.778 -2.747 31.942 1.00 58.09 78 ASP A O 1
ATOM 568 N N . PHE A 1 79 ? -37.915 -4.974 31.700 1.00 57.38 79 PHE A N 1
ATOM 569 C CA . PHE A 1 79 ? -38.865 -4.951 30.587 1.00 57.38 79 PHE A CA 1
ATOM 570 C C . PHE A 1 79 ? -40.147 -5.701 30.962 1.00 57.38 79 PHE A C 1
ATOM 572 O O . PHE A 1 79 ? -40.079 -6.750 31.602 1.00 57.38 79 PHE A O 1
ATOM 579 N N . PRO A 1 80 ? -41.329 -5.202 30.557 1.00 50.66 80 PRO A N 1
ATOM 580 C CA . PRO A 1 80 ? -42.568 -5.941 30.735 1.00 50.66 80 PRO A CA 1
ATOM 581 C C . PRO A 1 80 ? -42.537 -7.181 29.830 1.00 50.66 80 PRO A C 1
ATOM 583 O O . PRO A 1 80 ? -42.578 -7.071 28.609 1.00 50.66 80 PRO A O 1
ATOM 586 N N . LEU A 1 81 ? -42.464 -8.373 30.428 1.00 48.56 81 LEU A N 1
ATOM 587 C CA . LEU A 1 81 ? -42.396 -9.668 29.727 1.00 48.56 81 LEU A CA 1
ATOM 588 C C . LEU A 1 81 ? -43.690 -10.080 29.003 1.00 48.56 81 LEU A C 1
ATOM 590 O O . LEU A 1 81 ? -43.771 -11.178 28.453 1.00 48.56 81 LEU A O 1
ATOM 594 N N . ALA A 1 82 ? -44.710 -9.225 28.976 1.00 46.28 82 ALA A N 1
ATOM 595 C CA . ALA A 1 82 ? -45.953 -9.512 28.280 1.00 46.28 82 ALA A CA 1
ATOM 596 C C . ALA A 1 82 ? -45.857 -9.114 26.792 1.00 46.28 82 ALA A C 1
ATOM 598 O O . ALA A 1 82 ? -46.262 -8.023 26.405 1.00 46.28 82 ALA A O 1
ATOM 599 N N . GLY A 1 83 ? -45.349 -10.024 25.951 1.00 46.69 83 GLY A N 1
ATOM 600 C CA . GLY A 1 83 ? -45.827 -10.154 24.564 1.00 46.69 83 GLY A CA 1
ATOM 601 C C . GLY A 1 83 ? -45.046 -9.507 23.411 1.00 46.69 83 GLY A C 1
ATOM 602 O O . GLY A 1 83 ? -45.545 -9.553 22.291 1.00 46.69 83 GLY A O 1
ATOM 603 N N . SER A 1 84 ? -43.841 -8.960 23.594 1.00 51.88 84 SER A N 1
ATOM 604 C CA . SER A 1 84 ? -43.061 -8.430 22.454 1.00 51.88 84 SER A CA 1
ATOM 605 C C . SER A 1 84 ? -41.559 -8.669 22.601 1.00 51.88 84 SER A C 1
ATOM 607 O O . SER A 1 84 ? -40.973 -8.288 23.614 1.00 51.88 84 SER A O 1
ATOM 609 N N . ALA A 1 85 ? -40.940 -9.283 21.586 1.00 55.06 85 ALA A N 1
ATOM 610 C CA . ALA A 1 85 ? -39.489 -9.417 21.491 1.00 55.06 85 ALA A CA 1
ATOM 611 C C . ALA A 1 85 ? -38.838 -8.027 21.388 1.00 55.06 85 ALA A C 1
ATOM 613 O O . ALA A 1 85 ? -39.319 -7.158 20.662 1.00 55.06 85 ALA A O 1
ATOM 614 N N . GLY A 1 86 ? -37.760 -7.814 22.138 1.00 63.62 86 GLY A N 1
ATOM 615 C CA . GLY A 1 86 ? -36.955 -6.596 22.085 1.00 63.62 86 GLY A CA 1
ATOM 616 C C . GLY A 1 86 ? -35.552 -6.893 21.566 1.00 63.62 86 GLY A C 1
ATOM 617 O O . GLY A 1 86 ? -35.012 -7.978 21.798 1.00 63.62 86 GLY A O 1
ATOM 618 N N . PHE A 1 87 ? -34.959 -5.914 20.891 1.00 67.50 87 PHE A N 1
ATOM 619 C CA . PHE A 1 87 ? -33.588 -5.962 20.396 1.00 67.50 87 PHE A CA 1
ATOM 620 C C . PHE A 1 87 ? -32.733 -4.935 21.122 1.00 67.50 87 PHE A C 1
ATOM 622 O O . PHE A 1 87 ? -33.197 -3.843 21.456 1.00 67.50 87 PHE A O 1
ATOM 629 N N . PHE A 1 88 ? -31.458 -5.258 21.304 1.00 70.12 88 PHE A N 1
ATOM 630 C CA . PHE A 1 88 ? -30.462 -4.302 21.769 1.00 70.12 88 PHE A CA 1
ATOM 631 C C . PHE A 1 88 ? -29.167 -4.412 20.958 1.00 70.12 88 PHE A C 1
ATOM 633 O O . PHE A 1 88 ? -28.846 -5.447 20.354 1.00 70.12 88 PHE A O 1
ATOM 640 N N . ARG A 1 89 ? -28.413 -3.314 20.946 1.00 68.12 89 ARG A N 1
ATOM 641 C CA . ARG A 1 89 ? -27.048 -3.240 20.426 1.00 68.12 89 ARG A CA 1
ATOM 642 C C . ARG A 1 89 ? -26.206 -2.348 21.325 1.00 68.12 89 ARG A C 1
ATOM 644 O O . ARG A 1 89 ? -26.722 -1.428 21.950 1.00 68.12 89 ARG A O 1
ATOM 651 N N . ILE A 1 90 ? -24.911 -2.618 21.359 1.00 69.69 90 ILE A N 1
ATOM 652 C CA . ILE A 1 90 ? -23.920 -1.730 21.956 1.00 69.69 90 ILE A CA 1
ATOM 653 C C . ILE A 1 90 ? -23.132 -1.156 20.789 1.00 69.69 90 ILE A C 1
ATOM 655 O O . ILE A 1 90 ? -22.504 -1.914 20.049 1.00 69.69 90 ILE A O 1
ATOM 659 N N . ARG A 1 91 ? -23.185 0.163 20.596 1.00 67.56 91 ARG A N 1
ATOM 660 C CA . ARG A 1 91 ? -22.186 0.846 19.781 1.00 67.56 91 ARG A CA 1
ATOM 661 C C . ARG A 1 91 ? -21.010 1.151 20.685 1.00 67.56 91 ARG A C 1
ATOM 663 O O . ARG A 1 91 ? -21.135 1.944 21.616 1.00 67.56 91 ARG A O 1
ATOM 670 N N . ARG A 1 92 ? -19.904 0.462 20.436 1.00 68.38 92 ARG A N 1
ATOM 671 C CA . ARG A 1 92 ? -18.613 0.814 21.005 1.00 68.38 92 ARG A CA 1
ATOM 672 C C . ARG A 1 92 ? -17.994 1.840 20.078 1.00 68.38 92 ARG A C 1
ATOM 674 O O . ARG A 1 92 ? -17.763 1.529 18.915 1.00 68.38 92 ARG A O 1
ATOM 681 N N . GLN A 1 93 ? -17.778 3.038 20.589 1.00 74.56 93 GLN A N 1
ATOM 682 C CA . GLN A 1 93 ? -17.079 4.087 19.874 1.00 74.56 93 GLN A CA 1
ATOM 683 C C . GLN A 1 93 ? -15.841 4.424 20.695 1.00 74.56 93 GLN A C 1
ATOM 685 O O . GLN A 1 93 ? -15.937 4.762 21.872 1.00 74.56 93 GLN A O 1
ATOM 690 N N . ILE A 1 94 ? -14.677 4.223 20.092 1.00 85.00 94 ILE A N 1
ATOM 691 C CA . ILE A 1 94 ? -13.404 4.660 20.654 1.00 85.00 94 ILE A CA 1
ATOM 692 C C . ILE A 1 94 ? -13.115 5.984 19.963 1.00 85.00 94 ILE A C 1
ATOM 694 O O . ILE A 1 94 ? -12.885 5.984 18.757 1.00 85.00 94 ILE A O 1
ATOM 698 N N . ASP A 1 95 ? -13.220 7.086 20.697 1.00 88.25 95 ASP A N 1
ATOM 699 C CA . ASP A 1 95 ? -12.924 8.426 20.199 1.00 88.25 95 ASP A CA 1
ATOM 700 C C . ASP A 1 95 ? -11.551 8.859 20.708 1.00 88.25 95 ASP A C 1
ATOM 702 O O . ASP A 1 95 ? -11.358 9.197 21.875 1.00 88.25 95 ASP A O 1
ATOM 706 N N . LEU A 1 96 ? -10.585 8.775 19.807 1.00 91.00 96 LEU A N 1
ATOM 707 C CA . LEU A 1 96 ? -9.204 9.204 19.959 1.00 91.00 96 LEU A CA 1
ATOM 708 C C . LEU A 1 96 ? -8.885 10.295 18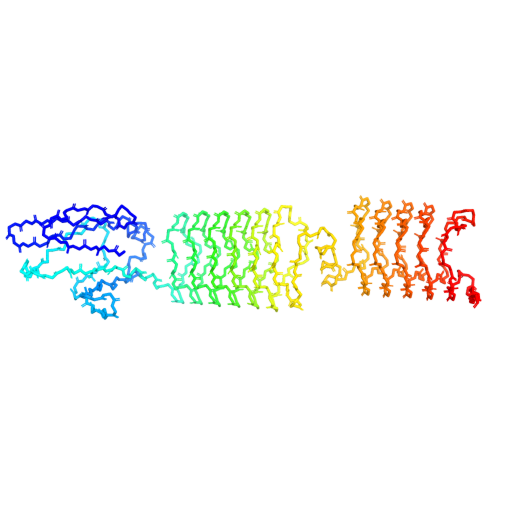.924 1.00 91.00 96 LEU A C 1
ATOM 710 O O . LEU A 1 96 ? -7.725 10.466 18.543 1.00 91.00 96 LEU A O 1
ATOM 714 N N . SER A 1 97 ? -9.902 11.021 18.449 1.00 93.12 97 SER A N 1
ATOM 715 C CA . SER A 1 97 ? -9.712 12.111 17.497 1.00 93.12 97 SER A CA 1
ATOM 716 C C . SER A 1 97 ? -8.826 13.202 18.107 1.00 93.12 97 SER A C 1
ATOM 718 O O . SER A 1 97 ? -9.002 13.620 19.253 1.00 93.12 97 SER A O 1
ATOM 720 N N . GLY A 1 98 ? -7.794 13.612 17.366 1.00 92.31 98 GLY A N 1
ATOM 721 C CA . GLY A 1 98 ? -6.783 14.568 17.826 1.00 92.31 98 GLY A CA 1
ATOM 722 C C . GLY A 1 98 ? -5.980 14.120 19.055 1.00 92.31 98 GLY A C 1
ATOM 723 O O . GLY A 1 98 ? -5.333 14.954 19.688 1.00 92.31 98 GLY A O 1
ATOM 724 N N . ALA A 1 99 ? -6.025 12.839 19.439 1.00 92.75 99 ALA A N 1
ATOM 725 C CA . ALA A 1 99 ? -5.331 12.364 20.629 1.00 92.75 99 ALA A CA 1
ATOM 726 C C . ALA A 1 99 ? -3.804 12.453 20.469 1.00 92.75 99 ALA A C 1
ATOM 728 O O . ALA A 1 99 ? -3.240 12.047 19.453 1.00 92.75 99 ALA A O 1
ATOM 729 N N . GLU A 1 100 ? -3.121 12.917 21.514 1.00 96.00 100 GLU A N 1
ATOM 730 C CA . GLU A 1 100 ? -1.659 12.962 21.586 1.00 96.00 100 GLU A CA 1
ATOM 731 C C . GLU A 1 100 ? -1.126 11.667 22.211 1.00 96.00 100 GLU A C 1
ATOM 733 O O . GLU A 1 100 ? -1.087 11.507 23.432 1.00 96.00 100 GLU A O 1
ATOM 738 N N . LEU A 1 101 ? -0.714 10.724 21.361 1.00 94.50 101 LEU A N 1
ATOM 739 C CA . LEU A 1 101 ? -0.261 9.379 21.729 1.00 94.50 101 LEU A CA 1
ATOM 740 C C . LEU A 1 101 ? 1.178 9.061 21.258 1.00 94.50 101 LEU A C 1
ATOM 742 O O . LEU A 1 101 ? 1.453 7.920 20.855 1.00 94.50 101 LEU A O 1
ATOM 746 N N . PRO A 1 102 ? 2.143 10.003 21.305 1.00 95.75 102 PRO A N 1
ATOM 747 C CA . PRO A 1 102 ? 3.491 9.720 20.838 1.00 95.75 102 PRO A CA 1
ATOM 748 C C . PRO A 1 102 ? 4.136 8.633 21.700 1.00 95.75 102 PRO A C 1
ATOM 750 O O . PRO A 1 102 ? 4.138 8.703 22.930 1.00 95.75 102 PRO A O 1
ATOM 753 N N . ARG A 1 103 ? 4.734 7.628 21.051 1.00 95.38 103 ARG A N 1
ATOM 754 C CA . ARG A 1 103 ? 5.378 6.475 21.714 1.00 95.38 103 ARG A CA 1
ATOM 755 C C . ARG A 1 103 ? 4.443 5.641 22.601 1.00 95.38 103 ARG A C 1
ATOM 757 O O . ARG A 1 103 ? 4.935 4.825 23.384 1.00 95.38 103 ARG A O 1
ATOM 764 N N . ALA A 1 104 ? 3.125 5.809 22.481 1.00 93.44 104 ALA A N 1
ATOM 765 C CA . ALA A 1 104 ? 2.164 4.988 23.204 1.00 93.44 104 ALA A CA 1
ATOM 766 C C . ALA A 1 104 ? 2.329 3.509 22.828 1.00 93.44 104 ALA A C 1
ATOM 768 O O . ALA A 1 104 ? 2.641 3.171 21.684 1.00 93.44 104 ALA A O 1
ATOM 769 N N . ASN A 1 105 ? 2.123 2.619 23.796 1.00 93.75 105 ASN A N 1
ATOM 770 C CA . ASN A 1 105 ? 2.106 1.184 23.548 1.00 93.75 105 ASN A CA 1
ATOM 771 C C . ASN A 1 105 ? 0.659 0.713 23.416 1.00 93.75 105 ASN A C 1
ATOM 773 O O . ASN A 1 105 ? -0.026 0.563 24.421 1.00 93.75 105 ASN A O 1
ATOM 777 N N . LEU A 1 106 ? 0.225 0.474 22.183 1.00 92.81 106 LEU A N 1
ATOM 778 C CA . LEU A 1 106 ? -1.107 -0.010 21.826 1.00 92.81 106 LEU A CA 1
ATOM 779 C C . LEU A 1 106 ? -1.024 -1.370 21.101 1.00 92.81 106 LEU A C 1
ATOM 781 O O . LEU A 1 106 ? -1.871 -1.711 20.273 1.00 92.81 106 LEU A O 1
ATOM 785 N N . ALA A 1 107 ? 0.026 -2.148 21.384 1.00 92.94 107 ALA A N 1
ATOM 786 C CA . ALA A 1 107 ? 0.249 -3.455 20.778 1.00 92.94 107 ALA A CA 1
ATOM 787 C C . ALA A 1 107 ? -0.944 -4.396 21.016 1.00 92.94 107 ALA A C 1
ATOM 789 O O . ALA A 1 107 ? -1.460 -4.488 22.130 1.00 92.94 107 ALA A O 1
ATOM 790 N N . ALA A 1 108 ? -1.362 -5.106 19.963 1.00 89.25 108 ALA A N 1
ATOM 791 C CA . ALA A 1 108 ? -2.487 -6.045 19.962 1.00 89.25 108 ALA A CA 1
ATOM 792 C C . ALA A 1 108 ? -3.844 -5.471 20.429 1.00 89.25 108 ALA A C 1
ATOM 794 O O . ALA A 1 108 ? -4.765 -6.234 20.731 1.00 89.25 108 ALA A O 1
ATOM 795 N N . MET A 1 109 ? -4.000 -4.144 20.491 1.00 88.00 109 MET A N 1
ATOM 796 C CA . MET A 1 109 ? -5.260 -3.533 20.914 1.00 88.00 109 MET A CA 1
ATOM 797 C C . MET A 1 109 ? -6.353 -3.677 19.856 1.00 88.00 109 MET A C 1
ATOM 799 O O . MET A 1 109 ? -6.104 -3.575 18.656 1.00 88.00 109 MET A O 1
ATOM 803 N N . ASP A 1 110 ? -7.587 -3.876 20.319 1.00 84.88 110 ASP A N 1
ATOM 804 C CA . ASP A 1 110 ? -8.778 -3.851 19.473 1.00 84.88 110 ASP A CA 1
ATOM 805 C C . ASP A 1 110 ? -9.339 -2.426 19.386 1.00 84.88 110 ASP A C 1
ATOM 807 O O . ASP A 1 110 ? -10.042 -1.959 20.291 1.00 84.88 110 ASP A O 1
ATOM 811 N N . LEU A 1 111 ? -8.988 -1.764 18.284 1.00 89.31 111 LEU A N 1
ATOM 812 C CA . LEU A 1 111 ? -9.333 -0.400 17.889 1.00 89.31 111 LEU A CA 1
ATOM 813 C C . LEU A 1 111 ? -10.213 -0.395 16.621 1.00 89.31 111 LEU A C 1
ATOM 815 O O . LEU A 1 111 ? -10.210 0.569 15.857 1.00 89.31 111 LEU A O 1
ATOM 819 N N . ARG A 1 112 ? -10.961 -1.478 16.364 1.00 87.69 112 ARG A N 1
ATOM 820 C CA . ARG A 1 112 ? -11.861 -1.565 15.204 1.00 87.69 112 ARG A CA 1
ATOM 821 C C . ARG A 1 112 ? -12.872 -0.425 15.209 1.00 87.69 112 ARG A C 1
ATOM 823 O O . ARG A 1 112 ? -13.568 -0.227 16.205 1.00 87.69 112 ARG A O 1
ATOM 830 N N . GLY A 1 113 ? -12.979 0.279 14.084 1.00 85.44 113 GLY A N 1
ATOM 831 C CA . GLY A 1 113 ? -13.887 1.417 13.935 1.00 85.44 113 GLY A CA 1
ATOM 832 C C . GLY A 1 113 ? -13.589 2.601 14.860 1.00 85.44 113 GLY A C 1
ATOM 833 O O . GLY A 1 113 ? -14.477 3.427 15.061 1.00 85.44 113 GLY A O 1
ATOM 834 N N . ALA A 1 114 ? -12.399 2.665 15.469 1.00 90.62 114 ALA A N 1
ATOM 835 C CA . ALA A 1 114 ? -12.003 3.806 16.287 1.00 90.62 114 ALA A CA 1
ATOM 836 C C . ALA A 1 114 ? -11.892 5.076 15.431 1.00 90.62 114 ALA A C 1
ATOM 838 O O . ALA A 1 114 ? -11.421 5.022 14.297 1.00 90.62 114 ALA A O 1
ATOM 839 N N . ASP A 1 115 ? -12.295 6.208 15.997 1.00 93.06 115 ASP A N 1
ATOM 840 C CA . ASP A 1 115 ? -12.030 7.531 15.444 1.00 93.06 115 ASP A CA 1
ATOM 841 C C . ASP A 1 115 ? -10.654 7.983 15.941 1.00 93.06 115 ASP A C 1
ATOM 843 O O . ASP A 1 115 ? -10.464 8.221 17.128 1.00 93.06 115 ASP A O 1
ATOM 847 N N . LEU A 1 116 ? -9.676 8.018 15.047 1.00 96.81 116 LEU A N 1
ATOM 848 C CA . LEU A 1 116 ? -8.285 8.420 15.265 1.00 96.81 116 LEU A CA 1
ATOM 849 C C . LEU A 1 116 ? -7.923 9.603 14.352 1.00 96.81 116 LEU A C 1
ATOM 851 O O . LEU A 1 116 ? -6.744 9.843 14.076 1.00 96.81 116 LEU A O 1
ATOM 855 N N . ARG A 1 117 ? -8.927 10.342 13.858 1.00 97.94 117 ARG A N 1
ATOM 856 C CA . ARG A 1 117 ? -8.716 11.442 12.914 1.00 97.94 117 ARG A CA 1
ATOM 857 C C . ARG A 1 117 ? -7.811 12.500 13.523 1.00 97.94 117 ARG A C 1
ATOM 859 O O . ARG A 1 117 ? -8.058 12.958 14.639 1.00 97.94 117 ARG A O 1
ATOM 866 N N . GLY A 1 118 ? -6.754 12.874 12.809 1.00 97.25 118 GLY A N 1
ATOM 867 C CA . GLY A 1 118 ? -5.773 13.850 13.286 1.00 97.25 118 GLY A CA 1
ATOM 868 C C . GLY A 1 118 ? -4.984 13.427 14.534 1.00 97.25 118 GLY A C 1
ATOM 869 O O . GLY A 1 118 ? -4.299 14.262 15.118 1.00 97.25 118 GLY A O 1
ATOM 870 N N . ALA A 1 119 ? -5.076 12.169 14.984 1.00 97.81 119 ALA A N 1
ATOM 871 C CA . ALA A 1 119 ? -4.339 11.706 16.157 1.00 97.81 119 ALA A CA 1
ATOM 872 C C . ALA A 1 119 ? -2.826 11.699 15.893 1.00 97.81 119 ALA A C 1
ATOM 874 O O . ALA A 1 119 ? -2.362 11.311 14.818 1.00 97.81 119 ALA A O 1
ATOM 875 N N . ASN A 1 120 ? -2.037 12.066 16.900 1.00 98.19 120 ASN A N 1
ATOM 876 C CA . ASN A 1 120 ? -0.586 11.983 16.850 1.00 98.19 120 ASN A CA 1
ATOM 877 C C . ASN A 1 120 ? -0.103 10.666 17.461 1.00 98.19 120 ASN A C 1
ATOM 879 O O . ASN A 1 120 ? 0.004 10.514 18.676 1.00 98.19 120 ASN A O 1
ATOM 883 N N . LEU A 1 121 ? 0.243 9.717 16.600 1.00 98.38 121 LEU A N 1
ATOM 884 C CA . LEU A 1 121 ? 0.753 8.390 16.937 1.00 98.38 121 LEU A CA 1
ATOM 885 C C . LEU A 1 121 ? 2.251 8.259 16.636 1.00 98.38 121 LEU A C 1
ATOM 887 O O . LEU A 1 121 ? 2.757 7.143 16.491 1.00 98.38 121 LEU A O 1
ATOM 891 N N . THR A 1 122 ? 2.980 9.378 16.557 1.00 98.56 122 THR A N 1
ATOM 892 C CA . THR A 1 122 ? 4.410 9.404 16.221 1.00 98.56 122 THR A CA 1
ATOM 893 C C . THR A 1 122 ? 5.196 8.405 17.071 1.00 98.56 122 THR A C 1
ATOM 895 O O . THR A 1 122 ? 5.245 8.500 18.304 1.00 98.56 122 THR A O 1
ATOM 898 N N . ARG A 1 123 ? 5.851 7.443 16.409 1.00 98.06 123 ARG A N 1
ATOM 899 C CA . ARG A 1 123 ? 6.635 6.359 17.034 1.00 98.06 123 ARG A CA 1
ATOM 900 C C . ARG A 1 123 ? 5.865 5.497 18.047 1.00 98.06 123 ARG A C 1
ATOM 902 O O . ARG A 1 123 ? 6.490 4.865 18.900 1.00 98.06 123 ARG A O 1
ATOM 909 N N . ALA A 1 124 ? 4.535 5.485 18.001 1.00 98.06 124 ALA A N 1
ATOM 910 C CA . ALA A 1 124 ? 3.721 4.571 18.793 1.00 98.06 124 ALA A CA 1
ATOM 911 C C . ALA A 1 124 ? 3.936 3.115 18.345 1.00 98.06 124 ALA A C 1
ATOM 913 O O . ALA A 1 124 ? 4.345 2.843 17.214 1.00 98.06 124 ALA A O 1
ATOM 914 N N . ARG A 1 125 ? 3.668 2.173 19.250 1.00 98.06 125 ARG A N 1
ATOM 915 C CA . ARG A 1 125 ? 3.771 0.732 19.006 1.00 98.06 125 ARG A CA 1
ATOM 916 C C . ARG A 1 125 ? 2.375 0.145 18.880 1.00 98.06 125 ARG A C 1
ATOM 918 O O . ARG A 1 125 ? 1.677 0.035 19.880 1.00 98.06 125 ARG A O 1
ATOM 925 N N . LEU A 1 126 ? 1.996 -0.260 17.676 1.00 97.69 126 LEU A N 1
ATOM 926 C CA . LEU A 1 126 ? 0.741 -0.931 17.337 1.00 97.69 126 LEU A CA 1
ATOM 927 C C . LEU A 1 126 ? 0.950 -2.293 16.635 1.00 97.69 126 LEU A C 1
ATOM 929 O O . LEU A 1 126 ? 0.116 -2.662 15.800 1.00 97.69 126 LEU A O 1
ATOM 933 N N . PRO A 1 127 ? 2.006 -3.085 16.930 1.00 97.62 127 PRO A N 1
ATOM 934 C CA . PRO A 1 127 ? 2.148 -4.375 16.273 1.00 97.62 127 PRO A CA 1
ATOM 935 C C . PRO A 1 127 ? 0.959 -5.267 16.637 1.00 97.62 127 PRO A C 1
ATOM 937 O O . PRO A 1 127 ? 0.518 -5.294 17.792 1.00 97.62 127 PRO A O 1
ATOM 940 N N . HIS A 1 128 ? 0.433 -5.989 15.649 1.00 95.38 128 HIS A N 1
ATOM 941 C CA . HIS A 1 128 ? -0.751 -6.847 15.776 1.00 95.38 128 HIS A CA 1
ATOM 942 C C . HIS A 1 128 ? -2.050 -6.138 16.204 1.00 95.38 128 HIS A C 1
ATOM 944 O O . HIS A 1 128 ? -3.023 -6.817 16.541 1.00 95.38 128 HIS A O 1
ATOM 950 N N . ALA A 1 129 ? -2.098 -4.801 16.226 1.00 95.19 129 ALA A N 1
ATOM 951 C CA . ALA A 1 129 ? -3.322 -4.079 16.560 1.00 95.19 129 ALA A CA 1
ATOM 952 C C . ALA A 1 129 ? -4.414 -4.328 15.507 1.00 95.19 129 ALA A C 1
ATOM 954 O O . ALA A 1 129 ? -4.137 -4.502 14.317 1.00 95.19 129 ALA A O 1
ATOM 955 N N . ASN A 1 130 ? -5.670 -4.328 15.945 1.00 93.50 130 ASN A N 1
ATOM 956 C CA . ASN A 1 130 ? -6.823 -4.447 15.066 1.00 93.50 130 ASN A CA 1
ATOM 957 C C . ASN A 1 130 ? -7.471 -3.077 14.875 1.00 93.50 130 ASN A C 1
ATOM 959 O O . ASN A 1 130 ? -8.190 -2.607 15.748 1.00 93.50 130 ASN A O 1
ATOM 963 N N . LEU A 1 131 ? -7.205 -2.460 13.731 1.00 96.38 131 LEU A N 1
ATOM 964 C CA . LEU A 1 131 ? -7.668 -1.141 13.296 1.00 96.38 131 LEU A CA 1
ATOM 965 C C . LEU A 1 131 ? -8.658 -1.257 12.123 1.00 96.38 131 LEU A C 1
ATOM 967 O O . LEU A 1 131 ? -8.847 -0.302 11.374 1.00 96.38 131 LEU A O 1
ATOM 971 N N . ALA A 1 132 ? -9.284 -2.424 11.925 1.00 94.12 132 ALA A N 1
ATOM 972 C CA . ALA A 1 132 ? -10.195 -2.614 10.801 1.00 94.12 132 ALA A CA 1
ATOM 973 C C . ALA A 1 132 ? -11.349 -1.598 10.855 1.00 94.12 132 ALA A C 1
ATOM 975 O O . ALA A 1 132 ? -12.017 -1.453 11.886 1.00 94.12 132 ALA A O 1
ATOM 976 N N . GLY A 1 133 ? -11.562 -0.890 9.746 1.00 92.19 133 GLY A N 1
ATOM 977 C CA . GLY A 1 133 ? -12.551 0.180 9.615 1.00 92.19 133 GLY A CA 1
ATOM 978 C C . GLY A 1 133 ? -12.306 1.419 10.483 1.00 92.19 133 GLY A C 1
ATOM 979 O O . GLY A 1 133 ? -13.223 2.224 10.615 1.00 92.19 133 GLY A O 1
ATOM 980 N N . ALA A 1 134 ? -11.137 1.562 11.120 1.00 95.75 134 ALA A N 1
ATOM 981 C CA . ALA A 1 134 ? -10.802 2.760 11.889 1.00 95.75 134 ALA A CA 1
ATOM 982 C C . ALA A 1 134 ? -10.625 3.979 10.971 1.00 95.75 134 ALA A C 1
ATOM 984 O O . ALA A 1 134 ? -10.195 3.844 9.823 1.00 95.75 134 ALA A O 1
ATOM 985 N N . ASP A 1 135 ? -10.928 5.165 11.493 1.00 97.50 135 ASP A N 1
ATOM 986 C CA . ASP A 1 135 ? -10.714 6.428 10.796 1.00 97.50 135 ASP A CA 1
ATOM 987 C C . ASP A 1 135 ? -9.430 7.096 11.290 1.00 97.50 135 ASP A C 1
ATOM 989 O O . ASP A 1 135 ? -9.399 7.690 12.358 1.00 97.50 135 ASP A O 1
ATOM 993 N N . LEU A 1 136 ? -8.356 6.955 10.526 1.00 98.44 136 LEU A N 1
ATOM 994 C CA . LEU A 1 136 ? -7.027 7.525 10.746 1.00 98.44 136 LEU A CA 1
ATOM 995 C C . LEU A 1 136 ? -6.756 8.699 9.786 1.00 98.44 136 LEU A C 1
ATOM 997 O O . LEU A 1 136 ? -5.591 9.038 9.563 1.00 98.44 136 LEU A O 1
ATOM 1001 N N . SER A 1 137 ? -7.785 9.312 9.182 1.00 98.31 137 SER A N 1
ATOM 1002 C CA . SER A 1 137 ? -7.551 10.422 8.252 1.00 98.31 137 SER A CA 1
ATOM 1003 C C . SER A 1 137 ? -6.816 11.570 8.940 1.00 98.31 137 SER A C 1
ATOM 1005 O O . SER A 1 137 ? -7.140 11.919 10.078 1.00 98.31 137 SER A O 1
ATOM 1007 N N . GLU A 1 138 ? -5.845 12.166 8.253 1.00 98.19 138 GLU A N 1
ATOM 1008 C CA . GLU A 1 138 ? -4.993 13.252 8.768 1.00 98.19 138 GLU A CA 1
ATOM 1009 C C . GLU A 1 138 ? -4.148 12.882 10.010 1.00 98.19 138 GLU A C 1
ATOM 1011 O O . GLU A 1 138 ? -3.512 13.752 10.604 1.00 98.19 138 GLU A O 1
ATOM 1016 N N . ALA A 1 139 ? -4.106 11.609 10.424 1.00 98.62 139 ALA A N 1
ATOM 1017 C CA . ALA A 1 139 ? -3.303 11.179 11.566 1.00 98.62 139 ALA A CA 1
ATOM 1018 C C . ALA A 1 139 ? -1.792 11.270 11.279 1.00 98.62 139 ALA A C 1
ATOM 1020 O O . ALA A 1 139 ? -1.329 11.018 10.164 1.00 98.62 139 ALA A O 1
ATOM 1021 N N . VAL A 1 140 ? -1.003 11.562 12.317 1.00 98.75 140 VAL A N 1
ATOM 1022 C CA . VAL A 1 140 ? 0.466 11.592 12.254 1.00 98.75 140 VAL A CA 1
ATOM 1023 C C . VAL A 1 140 ? 1.013 10.259 12.762 1.00 98.75 140 VAL A C 1
ATOM 1025 O O . VAL A 1 140 ? 1.059 10.006 13.964 1.00 98.75 140 VAL A O 1
ATOM 1028 N N . LEU A 1 141 ? 1.446 9.399 11.843 1.00 98.44 141 LEU A N 1
ATOM 1029 C CA . LEU A 1 141 ? 1.928 8.029 12.074 1.00 98.44 141 LEU A CA 1
AT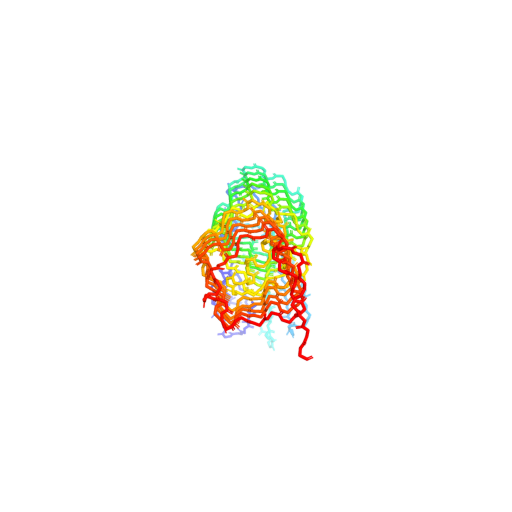OM 1030 C C . LEU A 1 141 ? 3.440 7.897 11.801 1.00 98.44 141 LEU A C 1
ATOM 1032 O O . LEU A 1 141 ? 3.948 6.823 11.462 1.00 98.44 141 LEU A O 1
ATOM 1036 N N . VAL A 1 142 ? 4.182 8.998 11.937 1.00 98.19 142 VAL A N 1
ATOM 1037 C CA . VAL A 1 142 ? 5.603 9.041 11.582 1.00 98.19 142 VAL A CA 1
ATOM 1038 C C . VAL A 1 142 ? 6.409 8.081 12.461 1.00 98.19 142 VAL A C 1
ATOM 1040 O O . VAL A 1 142 ? 6.467 8.216 13.689 1.00 98.19 142 VAL A O 1
ATOM 1043 N N . GLY A 1 143 ? 7.064 7.105 11.831 1.00 97.38 143 GLY A N 1
ATOM 1044 C CA . GLY A 1 143 ? 7.865 6.080 12.503 1.00 97.38 143 GLY A CA 1
ATOM 1045 C C . GLY A 1 143 ? 7.069 5.130 13.404 1.00 97.38 143 GLY A C 1
ATOM 1046 O O . GLY A 1 143 ? 7.663 4.493 14.275 1.00 97.38 143 GLY A O 1
ATOM 1047 N N . THR A 1 144 ? 5.744 5.070 13.261 1.00 98.62 144 THR A N 1
ATOM 1048 C CA . THR A 1 144 ? 4.870 4.165 14.019 1.00 98.62 144 THR A CA 1
ATOM 1049 C C . THR A 1 144 ? 5.121 2.711 13.618 1.00 98.62 144 THR A C 1
ATOM 1051 O O . THR A 1 144 ? 5.309 2.394 12.442 1.00 98.62 144 THR A O 1
ATOM 1054 N N . ASP A 1 145 ? 5.115 1.809 14.598 1.00 98.56 145 ASP A N 1
ATOM 1055 C CA . ASP A 1 145 ? 5.224 0.371 14.365 1.00 98.56 145 ASP A CA 1
ATOM 1056 C C . ASP A 1 145 ? 3.837 -0.265 14.213 1.00 98.56 145 ASP A C 1
ATOM 1058 O O . ASP A 1 145 ? 3.117 -0.415 15.195 1.00 98.56 145 ASP A O 1
ATOM 1062 N N . LEU A 1 146 ? 3.462 -0.623 12.986 1.00 98.50 146 LEU A N 1
ATOM 1063 C CA . LEU A 1 146 ? 2.197 -1.259 12.597 1.00 98.50 146 LEU A CA 1
ATOM 1064 C C . LEU A 1 146 ? 2.438 -2.678 12.043 1.00 98.50 146 LEU A C 1
ATOM 1066 O O . LEU A 1 146 ? 1.642 -3.185 11.248 1.00 98.50 146 LEU A O 1
ATOM 1070 N N . GLU A 1 147 ? 3.538 -3.335 12.433 1.00 98.31 147 GLU A N 1
ATOM 1071 C CA . GLU A 1 147 ? 3.856 -4.685 11.961 1.00 98.31 147 GLU A CA 1
ATOM 1072 C C . GLU A 1 147 ? 2.689 -5.648 12.218 1.00 98.31 147 GLU A C 1
ATOM 1074 O O . GLU A 1 147 ? 2.198 -5.774 13.345 1.00 98.31 147 GLU A O 1
ATOM 1079 N N . ARG A 1 148 ? 2.247 -6.355 11.170 1.00 97.94 148 ARG A N 1
ATOM 1080 C CA . ARG A 1 148 ? 1.115 -7.299 11.226 1.00 97.94 148 ARG A CA 1
ATOM 1081 C C . ARG A 1 148 ? -0.193 -6.701 11.769 1.00 97.94 148 ARG A C 1
ATOM 1083 O O . ARG A 1 148 ? -1.049 -7.451 12.242 1.00 97.94 148 ARG A O 1
ATOM 1090 N N . ALA A 1 149 ? -0.365 -5.380 11.731 1.00 98.38 149 ALA A N 1
ATOM 1091 C CA . ALA A 1 149 ? -1.632 -4.754 12.084 1.00 98.38 149 ALA A CA 1
ATOM 1092 C C . ALA A 1 149 ? -2.718 -5.088 11.045 1.00 98.38 149 ALA A C 1
ATOM 1094 O O . ALA A 1 149 ? -2.441 -5.254 9.854 1.00 98.38 149 ALA A O 1
ATOM 1095 N N . ASN A 1 150 ? -3.967 -5.170 11.500 1.00 98.06 150 ASN A N 1
ATOM 1096 C CA . ASN A 1 150 ? -5.132 -5.292 10.630 1.00 98.06 150 ASN A CA 1
ATOM 1097 C C . ASN A 1 150 ? -5.721 -3.898 10.385 1.00 98.06 150 ASN A C 1
ATOM 1099 O O . ASN A 1 150 ? -6.331 -3.333 11.285 1.00 98.06 150 ASN A O 1
ATOM 1103 N N . LEU A 1 151 ? -5.550 -3.371 9.177 1.00 98.44 151 LEU A N 1
ATOM 1104 C CA . LEU A 1 151 ? -6.024 -2.066 8.704 1.00 98.44 151 LEU A CA 1
ATOM 1105 C C . LEU A 1 151 ? -7.098 -2.215 7.612 1.00 98.44 151 LEU A C 1
ATOM 1107 O O . LEU A 1 151 ? -7.331 -1.286 6.840 1.00 98.44 151 LEU A O 1
ATOM 1111 N N . ARG A 1 152 ? -7.760 -3.377 7.517 1.00 97.44 152 ARG A N 1
ATOM 1112 C CA . ARG A 1 152 ? -8.762 -3.628 6.472 1.00 97.44 152 ARG A CA 1
ATOM 1113 C C . ARG A 1 152 ? -9.861 -2.570 6.490 1.00 97.44 152 ARG A C 1
ATOM 1115 O O . ARG A 1 152 ? -10.484 -2.353 7.532 1.00 97.44 152 ARG A O 1
ATOM 1122 N N . GLY A 1 153 ? -10.114 -1.942 5.346 1.00 96.44 153 GLY A N 1
ATOM 1123 C CA . GLY A 1 153 ? -11.130 -0.898 5.205 1.00 96.44 153 GLY A CA 1
ATOM 1124 C C . GLY A 1 153 ? -10.890 0.359 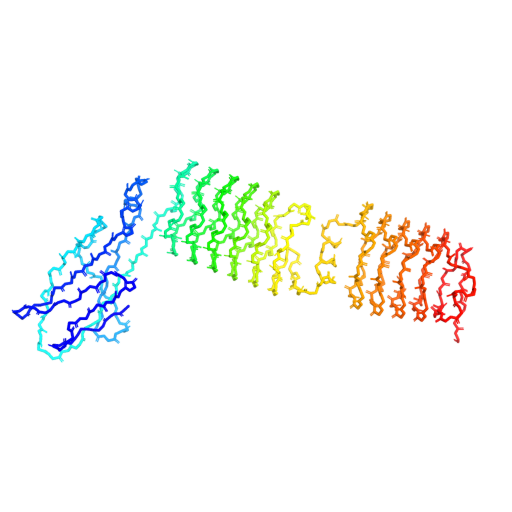6.049 1.00 96.44 153 GLY A C 1
ATOM 1125 O O . GLY A 1 153 ? -11.824 1.136 6.233 1.00 96.44 153 GLY A O 1
ATOM 1126 N N . ALA A 1 154 ? -9.695 0.548 6.619 1.00 97.81 154 ALA A N 1
ATOM 1127 C CA . ALA A 1 154 ? -9.378 1.747 7.386 1.00 97.81 154 ALA A CA 1
ATOM 1128 C C . ALA A 1 154 ? -9.275 2.974 6.466 1.00 97.81 154 ALA A C 1
ATOM 1130 O O . ALA A 1 154 ? -8.827 2.877 5.320 1.00 97.81 154 ALA A O 1
ATOM 1131 N N . ASN A 1 155 ? -9.666 4.136 6.983 1.00 98.19 155 ASN A N 1
ATOM 1132 C CA . ASN A 1 155 ? -9.479 5.411 6.302 1.00 98.19 155 ASN A CA 1
ATOM 1133 C C . ASN A 1 155 ? -8.155 6.038 6.747 1.00 98.19 155 ASN A C 1
ATOM 1135 O O . ASN A 1 155 ? -7.989 6.342 7.916 1.00 98.19 155 ASN A O 1
ATOM 1139 N N . LEU A 1 156 ? -7.217 6.222 5.831 1.00 98.38 156 LEU A N 1
ATOM 1140 C CA . LEU A 1 156 ? -5.890 6.812 6.034 1.00 98.38 156 LEU A CA 1
ATOM 1141 C C . LEU A 1 156 ? -5.676 8.001 5.073 1.00 98.38 156 LEU A C 1
ATOM 1143 O O . LEU A 1 156 ? -4.532 8.369 4.803 1.00 98.38 156 LEU A O 1
ATOM 1147 N N . ASP A 1 157 ? -6.757 8.599 4.549 1.00 97.44 157 ASP A N 1
ATOM 1148 C CA . ASP A 1 157 ? -6.677 9.781 3.680 1.00 97.44 157 ASP A CA 1
ATOM 1149 C C . ASP A 1 157 ? -5.839 10.877 4.356 1.00 97.44 157 ASP A C 1
ATOM 1151 O O . ASP A 1 157 ? -6.055 11.213 5.525 1.00 97.44 157 ASP A O 1
ATOM 1155 N N . ARG A 1 158 ? -4.846 11.408 3.635 1.00 96.81 158 ARG A N 1
ATOM 1156 C CA . ARG A 1 158 ? -3.908 12.449 4.109 1.00 96.81 158 ARG A CA 1
ATOM 1157 C C . ARG A 1 158 ? -3.095 12.095 5.363 1.00 96.81 158 ARG A C 1
ATOM 1159 O O . ARG A 1 158 ? -2.476 12.987 5.941 1.00 96.81 158 ARG A O 1
ATOM 1166 N N . ALA A 1 159 ? -3.065 10.836 5.799 1.00 98.25 159 ALA A N 1
ATOM 1167 C CA . ALA A 1 159 ? -2.259 10.434 6.949 1.00 98.25 159 ALA A CA 1
ATOM 1168 C C . ALA A 1 159 ? -0.751 10.520 6.640 1.00 98.25 159 ALA A C 1
ATOM 1170 O O . ALA A 1 159 ? -0.311 10.224 5.524 1.00 98.25 159 ALA A O 1
ATOM 1171 N N . ASP A 1 160 ? 0.062 10.882 7.636 1.00 97.88 160 ASP A N 1
ATOM 1172 C CA . ASP A 1 160 ? 1.523 10.901 7.510 1.00 97.88 160 ASP A CA 1
ATOM 1173 C C . ASP A 1 160 ? 2.140 9.605 8.047 1.00 97.88 160 ASP A C 1
ATOM 1175 O O . ASP A 1 160 ? 2.361 9.455 9.246 1.00 97.88 160 ASP A O 1
ATOM 1179 N N . LEU A 1 161 ? 2.415 8.660 7.150 1.00 96.81 161 LEU A N 1
ATOM 1180 C CA . LEU A 1 161 ? 2.996 7.342 7.420 1.00 96.81 161 LEU A CA 1
ATOM 1181 C C . LEU A 1 161 ? 4.518 7.308 7.203 1.00 96.81 161 LEU A C 1
ATOM 1183 O O . LEU A 1 161 ? 5.098 6.218 7.101 1.00 96.81 161 LEU A O 1
ATOM 1187 N N . ALA A 1 162 ? 5.185 8.465 7.114 1.00 93.38 162 ALA A N 1
ATOM 1188 C CA . ALA A 1 162 ? 6.614 8.503 6.839 1.00 93.38 162 ALA A CA 1
ATOM 1189 C C . ALA A 1 162 ? 7.399 7.644 7.841 1.00 93.38 162 ALA A C 1
ATOM 1191 O O . ALA A 1 162 ? 7.172 7.714 9.050 1.00 93.38 162 ALA A O 1
ATOM 1192 N N . LEU A 1 163 ? 8.331 6.822 7.351 1.00 93.12 163 LEU A N 1
ATOM 1193 C CA . LEU A 1 163 ? 9.157 5.910 8.161 1.00 93.12 163 LEU A CA 1
ATOM 1194 C C . LEU A 1 163 ? 8.378 4.835 8.952 1.00 93.12 163 LEU A C 1
ATOM 1196 O O . LEU A 1 163 ? 8.984 4.120 9.756 1.00 93.12 163 LEU A O 1
ATOM 1200 N N . ALA A 1 164 ? 7.058 4.704 8.778 1.00 96.44 164 ALA A N 1
ATOM 1201 C CA . ALA A 1 164 ? 6.267 3.711 9.500 1.00 96.44 164 ALA A CA 1
ATOM 1202 C C . ALA A 1 164 ? 6.632 2.274 9.083 1.00 96.44 164 ALA A C 1
ATOM 1204 O O . ALA A 1 164 ? 7.053 2.003 7.954 1.00 96.44 164 ALA A O 1
ATOM 1205 N N . ASN A 1 165 ? 6.450 1.328 10.004 1.00 96.12 165 ASN A N 1
ATOM 1206 C CA . ASN A 1 165 ? 6.635 -0.096 9.747 1.00 96.12 165 ASN A CA 1
ATOM 1207 C C . ASN A 1 165 ? 5.280 -0.772 9.513 1.00 96.12 165 ASN A C 1
ATOM 1209 O O . ASN A 1 165 ? 4.577 -1.066 10.468 1.00 96.12 165 ASN A O 1
ATOM 1213 N N . LEU A 1 166 ? 4.936 -1.054 8.259 1.00 96.25 166 LEU A N 1
ATOM 1214 C CA . LEU A 1 166 ? 3.726 -1.775 7.841 1.00 96.25 166 LEU A CA 1
ATOM 1215 C C . LEU A 1 166 ? 4.044 -3.198 7.348 1.00 96.25 166 LEU A C 1
ATOM 1217 O O . LEU A 1 166 ? 3.259 -3.799 6.613 1.00 96.25 166 LEU A O 1
ATOM 1221 N N . ASN A 1 167 ? 5.198 -3.764 7.718 1.00 94.31 167 ASN A N 1
ATOM 1222 C CA . ASN A 1 167 ? 5.556 -5.109 7.274 1.00 94.31 167 ASN A CA 1
ATOM 1223 C C . ASN A 1 167 ? 4.475 -6.122 7.687 1.00 94.31 167 ASN A C 1
ATOM 1225 O O . ASN A 1 167 ? 4.047 -6.165 8.843 1.00 94.31 167 ASN A O 1
ATOM 1229 N N . ALA A 1 168 ? 4.056 -6.951 6.732 1.00 95.19 168 ALA A N 1
ATOM 1230 C CA . ALA A 1 168 ? 3.011 -7.961 6.887 1.00 95.19 168 ALA A CA 1
ATOM 1231 C C . ALA A 1 168 ? 1.655 -7.433 7.407 1.00 95.19 168 ALA A C 1
ATOM 1233 O O . ALA A 1 168 ? 0.854 -8.224 7.906 1.00 95.19 168 ALA A O 1
ATOM 1234 N N . ALA A 1 169 ? 1.391 -6.125 7.316 1.00 97.81 169 ALA A N 1
ATOM 1235 C CA . ALA A 1 169 ? 0.089 -5.554 7.642 1.00 97.81 169 ALA A CA 1
ATOM 1236 C C . ALA A 1 169 ? -0.951 -5.889 6.559 1.00 97.81 169 ALA A C 1
ATOM 1238 O O . ALA A 1 169 ? -0.622 -6.009 5.375 1.00 97.81 169 ALA A O 1
ATOM 1239 N N . ASP A 1 170 ? -2.215 -6.014 6.963 1.00 97.81 170 ASP A N 1
ATOM 1240 C CA . ASP A 1 170 ? -3.337 -6.180 6.037 1.00 97.81 170 ASP A CA 1
ATOM 1241 C C . ASP A 1 170 ? -4.051 -4.841 5.844 1.00 97.81 170 ASP A C 1
AT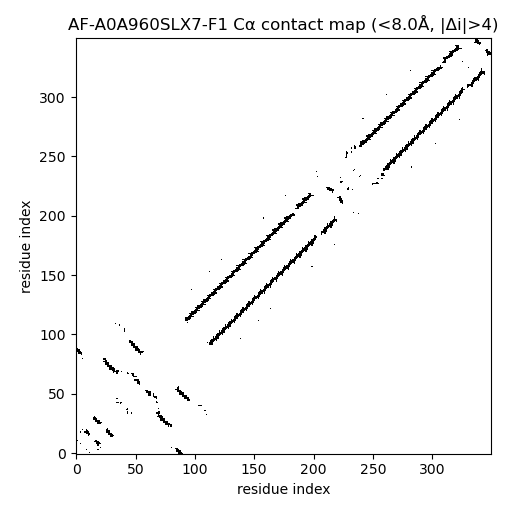OM 1243 O O . ASP A 1 170 ? -4.781 -4.403 6.730 1.00 97.81 170 ASP A O 1
ATOM 1247 N N . LEU A 1 171 ? -3.844 -4.201 4.692 1.00 97.62 171 LEU A N 1
ATOM 1248 C CA . LEU A 1 171 ? -4.500 -2.957 4.290 1.00 97.62 171 LEU A CA 1
ATOM 1249 C C . LEU A 1 171 ? -5.619 -3.199 3.269 1.00 97.62 171 LEU A C 1
ATOM 1251 O O . LEU A 1 171 ? -6.018 -2.259 2.595 1.00 97.62 171 LEU A O 1
ATOM 1255 N N . THR A 1 172 ? -6.129 -4.427 3.112 1.00 95.44 172 THR A N 1
ATOM 1256 C CA . THR A 1 172 ? -7.151 -4.714 2.090 1.00 95.44 172 THR A CA 1
ATOM 1257 C C . THR A 1 172 ? -8.309 -3.710 2.165 1.00 95.44 172 THR A C 1
ATOM 1259 O O . THR A 1 172 ? -8.886 -3.529 3.238 1.00 95.44 172 THR A O 1
ATOM 1262 N N . GLU A 1 173 ? -8.662 -3.086 1.038 1.00 94.81 173 GLU A N 1
ATOM 1263 C CA . GLU A 1 173 ? -9.743 -2.086 0.915 1.00 94.81 173 GLU A CA 1
ATOM 1264 C C . GLU A 1 173 ? -9.540 -0.795 1.741 1.00 94.81 173 GLU A C 1
ATOM 1266 O O . GLU A 1 173 ? -10.481 -0.023 1.922 1.00 94.81 173 GLU A O 1
ATOM 1271 N N . ALA A 1 174 ? -8.336 -0.536 2.261 1.00 97.12 174 ALA A N 1
ATOM 1272 C CA . ALA A 1 174 ? -8.028 0.721 2.940 1.00 97.12 174 ALA A CA 1
ATOM 1273 C C . ALA A 1 174 ? -7.931 1.900 1.955 1.00 97.12 174 ALA A C 1
ATOM 1275 O O . ALA A 1 174 ? -7.537 1.741 0.797 1.00 97.12 174 ALA A O 1
ATOM 1276 N N . ARG A 1 175 ? -8.236 3.106 2.438 1.00 96.44 175 ARG A N 1
ATOM 1277 C CA . ARG A 1 175 ? -8.119 4.356 1.671 1.00 96.44 175 ARG A CA 1
ATOM 1278 C C . ARG A 1 175 ? -6.866 5.100 2.092 1.00 96.44 175 ARG A C 1
ATOM 1280 O O . ARG A 1 175 ? -6.780 5.506 3.239 1.00 96.44 175 ARG A O 1
ATOM 1287 N N . LEU A 1 176 ? -5.903 5.268 1.197 1.00 94.81 176 LEU A N 1
ATOM 1288 C CA . LEU A 1 176 ? -4.631 5.966 1.422 1.00 94.81 176 LEU A CA 1
ATOM 1289 C C . LEU A 1 176 ? -4.453 7.137 0.442 1.00 94.81 176 LEU A C 1
ATOM 1291 O O . LEU A 1 176 ? -3.329 7.539 0.133 1.00 94.81 176 LEU A O 1
ATOM 1295 N N . GLU A 1 177 ? -5.561 7.690 -0.048 1.00 90.69 177 GLU A N 1
ATOM 1296 C CA . GLU A 1 177 ? -5.574 8.889 -0.881 1.00 90.69 177 GLU A CA 1
ATOM 1297 C C . GLU A 1 177 ? -4.734 9.991 -0.211 1.00 90.69 177 GLU A C 1
ATOM 1299 O O . GLU A 1 177 ? -4.794 10.199 0.999 1.00 90.69 177 GLU A O 1
ATOM 1304 N N . HIS A 1 178 ? -3.864 10.659 -0.969 1.00 88.62 178 HIS A N 1
ATOM 1305 C CA . HIS A 1 178 ? -3.022 11.758 -0.470 1.00 88.62 178 HIS A CA 1
ATOM 1306 C C . HIS A 1 178 ? -2.122 11.460 0.752 1.00 88.62 178 HIS A C 1
ATOM 1308 O O . HIS A 1 178 ? -1.515 12.390 1.292 1.00 88.62 178 HIS A O 1
ATOM 1314 N N . ALA A 1 179 ? -1.993 10.204 1.185 1.00 94.56 179 ALA A N 1
ATOM 1315 C CA . ALA A 1 179 ? -1.165 9.831 2.326 1.00 94.56 179 ALA A CA 1
ATOM 1316 C C . ALA A 1 179 ? 0.331 10.010 2.018 1.00 94.56 179 ALA A C 1
ATOM 1318 O O . ALA A 1 179 ? 0.763 9.922 0.866 1.00 94.56 179 ALA A O 1
ATOM 1319 N N . ASN A 1 180 ? 1.149 10.236 3.046 1.00 90.75 180 ASN A N 1
ATOM 1320 C CA . ASN A 1 180 ? 2.604 10.288 2.914 1.00 90.75 180 ASN A CA 1
ATOM 1321 C C . ASN A 1 180 ? 3.247 8.966 3.351 1.00 90.75 180 ASN A C 1
ATOM 1323 O O . ASN A 1 180 ? 3.418 8.711 4.533 1.00 90.75 180 ASN A O 1
ATOM 1327 N N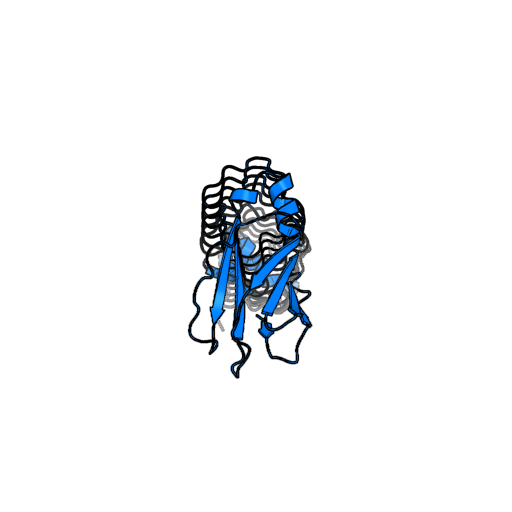 . LEU A 1 181 ? 3.649 8.149 2.385 1.00 89.00 181 LEU A N 1
ATOM 1328 C CA . LEU A 1 181 ? 4.311 6.850 2.536 1.00 89.00 181 LEU A CA 1
ATOM 1329 C C . LEU A 1 181 ? 5.832 6.931 2.286 1.00 89.00 181 LEU A C 1
ATOM 1331 O O . LEU A 1 181 ? 6.459 5.972 1.822 1.00 89.00 181 LEU A O 1
ATOM 1335 N N . ALA A 1 182 ? 6.449 8.097 2.499 1.00 83.50 182 ALA A N 1
ATOM 1336 C CA . ALA A 1 182 ? 7.889 8.256 2.318 1.00 83.50 182 ALA A CA 1
ATOM 1337 C C . ALA A 1 182 ? 8.666 7.319 3.262 1.00 83.50 182 ALA A C 1
ATOM 1339 O O . ALA A 1 182 ? 8.502 7.368 4.479 1.00 83.50 182 ALA A O 1
ATOM 1340 N N . GLU A 1 183 ? 9.522 6.463 2.698 1.00 84.75 183 GLU A N 1
ATOM 1341 C CA . GLU A 1 183 ? 10.360 5.510 3.450 1.00 84.75 183 GLU A CA 1
ATOM 1342 C C . GLU A 1 183 ? 9.575 4.505 4.327 1.00 84.75 183 GLU A C 1
ATOM 1344 O O . GLU A 1 183 ? 10.141 3.857 5.211 1.00 84.75 183 GLU A O 1
ATOM 1349 N N . THR A 1 184 ? 8.272 4.335 4.087 1.00 89.06 184 THR A N 1
ATOM 1350 C CA . THR A 1 184 ? 7.430 3.365 4.796 1.00 89.06 184 THR A CA 1
ATOM 1351 C C . THR A 1 184 ? 7.798 1.934 4.411 1.00 89.06 184 THR A C 1
ATOM 1353 O O . THR A 1 184 ? 7.896 1.597 3.235 1.00 89.06 184 THR A O 1
ATOM 1356 N N . ARG A 1 185 ? 7.960 1.042 5.392 1.00 88.38 185 ARG A N 1
ATOM 1357 C CA . ARG A 1 185 ? 8.313 -0.364 5.139 1.00 88.38 185 ARG A CA 1
ATOM 1358 C C . ARG A 1 185 ? 7.059 -1.198 4.905 1.00 88.38 185 ARG A C 1
ATOM 1360 O O . ARG A 1 185 ? 6.238 -1.302 5.807 1.00 88.38 185 ARG A O 1
ATOM 1367 N N . LEU A 1 186 ? 6.943 -1.830 3.738 1.00 88.75 186 LEU A N 1
ATOM 1368 C CA . LEU A 1 186 ? 5.742 -2.581 3.334 1.00 88.75 186 LEU A CA 1
ATOM 1369 C C . LEU A 1 186 ? 6.005 -4.072 3.065 1.00 88.75 186 LEU A C 1
ATOM 1371 O O . LEU A 1 186 ? 5.179 -4.736 2.458 1.00 88.75 186 LEU A O 1
ATOM 1375 N N . SER A 1 187 ? 7.133 -4.647 3.488 1.00 83.69 187 SER A N 1
ATOM 1376 C CA . SER A 1 187 ? 7.481 -6.035 3.114 1.00 83.69 187 SER A CA 1
ATOM 1377 C C . SER A 1 187 ? 6.380 -7.015 3.529 1.00 83.69 187 SER A C 1
ATOM 1379 O O . SER A 1 187 ? 5.993 -7.049 4.695 1.00 83.69 187 SER A O 1
ATOM 1381 N N . ASN A 1 188 ? 5.896 -7.828 2.590 1.00 84.56 188 ASN A N 1
ATOM 1382 C CA . ASN A 1 188 ? 4.770 -8.757 2.756 1.00 84.56 188 ASN A CA 1
ATOM 1383 C C . ASN A 1 188 ? 3.412 -8.118 3.118 1.00 84.56 188 ASN A C 1
ATOM 1385 O O . ASN A 1 188 ? 2.516 -8.831 3.566 1.00 84.56 188 ASN A O 1
ATOM 1389 N N . ALA A 1 189 ? 3.247 -6.800 2.978 1.00 91.44 189 ALA A N 1
ATOM 1390 C CA . ALA A 1 189 ? 1.969 -6.137 3.227 1.00 91.44 189 ALA A CA 1
ATOM 1391 C C . ALA A 1 189 ? 0.948 -6.452 2.123 1.00 91.44 189 ALA A C 1
ATOM 1393 O O . ALA A 1 189 ? 1.303 -6.609 0.951 1.00 91.44 189 ALA A O 1
ATOM 1394 N N . ASN A 1 190 ? -0.330 -6.501 2.496 1.00 87.94 190 ASN A N 1
ATOM 1395 C CA . ASN A 1 190 ? -1.424 -6.698 1.553 1.00 87.94 190 ASN A CA 1
ATOM 1396 C C . ASN A 1 190 ? -2.145 -5.377 1.264 1.00 87.94 190 ASN A C 1
ATOM 1398 O O . ASN A 1 190 ? -2.829 -4.861 2.141 1.00 87.94 190 ASN A O 1
ATOM 1402 N N . LEU A 1 191 ? -2.018 -4.859 0.041 1.00 89.75 191 LEU A N 1
ATOM 1403 C CA . LEU A 1 191 ? -2.672 -3.633 -0.424 1.00 89.75 191 LEU A CA 1
ATOM 1404 C C . LEU A 1 191 ? -3.795 -3.923 -1.434 1.00 89.75 191 LEU A C 1
ATOM 1406 O O . LEU A 1 191 ? -4.144 -3.063 -2.242 1.00 89.75 191 LEU A O 1
ATOM 1410 N N . THR A 1 192 ? -4.377 -5.122 -1.407 1.00 85.06 192 THR A N 1
ATOM 1411 C CA . THR A 1 192 ? -5.481 -5.484 -2.308 1.00 85.06 192 THR A CA 1
ATOM 1412 C C . THR A 1 192 ? -6.613 -4.451 -2.243 1.00 85.06 192 THR A C 1
ATOM 1414 O O . THR A 1 192 ? -7.112 -4.167 -1.155 1.00 85.06 192 THR A O 1
ATOM 1417 N N . ARG A 1 193 ? -7.040 -3.905 -3.388 1.00 84.19 193 ARG A N 1
ATOM 1418 C CA . ARG A 1 193 ? -8.098 -2.877 -3.500 1.00 84.19 193 ARG A CA 1
ATOM 1419 C C . ARG A 1 193 ? -7.871 -1.619 -2.658 1.00 84.19 193 ARG A C 1
ATOM 1421 O O . ARG A 1 193 ? -8.828 -0.974 -2.245 1.00 84.19 193 ARG A O 1
ATOM 1428 N N . VAL A 1 194 ? -6.618 -1.284 -2.369 1.00 88.81 194 VAL A N 1
ATOM 1429 C CA . VAL A 1 194 ? -6.280 -0.011 -1.724 1.00 88.81 194 VAL A CA 1
ATOM 1430 C C . VAL A 1 194 ? -6.383 1.126 -2.731 1.00 88.81 194 VAL A C 1
ATOM 1432 O O . VAL A 1 194 ? -6.009 0.947 -3.888 1.00 88.81 194 VAL A O 1
ATOM 1435 N N . ASP A 1 195 ? -6.829 2.300 -2.290 1.00 82.69 195 ASP A N 1
ATOM 1436 C CA . ASP A 1 195 ? -6.724 3.526 -3.084 1.00 82.69 195 ASP A CA 1
ATOM 1437 C C . ASP A 1 195 ? -5.527 4.370 -2.629 1.00 82.69 195 ASP A C 1
ATOM 1439 O O . ASP A 1 195 ? -5.499 4.833 -1.493 1.00 82.69 195 ASP A O 1
ATOM 1443 N N . LEU A 1 196 ? -4.518 4.540 -3.486 1.00 84.00 196 LEU A N 1
ATOM 1444 C CA . LEU A 1 196 ? -3.342 5.381 -3.235 1.00 84.00 196 LEU A CA 1
ATOM 1445 C C . LEU A 1 196 ? -3.370 6.686 -4.037 1.00 84.00 196 LEU A C 1
ATOM 1447 O O . LEU A 1 196 ? -2.331 7.340 -4.121 1.00 84.00 196 LEU A O 1
ATOM 1451 N N . ALA A 1 197 ? -4.481 7.073 -4.670 1.00 77.75 197 ALA A N 1
ATOM 1452 C CA . ALA A 1 197 ? -4.528 8.241 -5.546 1.00 77.75 197 ALA A CA 1
ATOM 1453 C C . ALA A 1 197 ? -3.946 9.499 -4.869 1.00 77.75 197 ALA A C 1
ATOM 1455 O O . ALA A 1 197 ? -4.323 9.889 -3.764 1.00 77.75 197 ALA A O 1
ATOM 1456 N N . GLY A 1 198 ? -2.971 10.138 -5.521 1.00 72.75 198 GLY A N 1
ATOM 1457 C CA . GLY A 1 198 ? -2.293 11.323 -4.995 1.00 72.75 198 GLY A CA 1
ATOM 1458 C C . GLY A 1 198 ? -1.398 11.099 -3.768 1.00 72.75 198 GLY A C 1
ATOM 1459 O O . GLY A 1 198 ? -0.869 12.084 -3.250 1.00 72.75 198 GLY A O 1
ATOM 1460 N N . ALA A 1 199 ? -1.210 9.862 -3.296 1.00 83.00 199 ALA A N 1
ATOM 1461 C CA . ALA A 1 199 ? -0.299 9.562 -2.196 1.00 83.00 199 ALA A CA 1
ATOM 1462 C C . ALA A 1 199 ? 1.159 9.858 -2.582 1.00 83.00 199 ALA A C 1
ATOM 1464 O O . ALA A 1 199 ? 1.605 9.594 -3.702 1.00 83.00 199 ALA A O 1
ATOM 1465 N N . ARG A 1 200 ? 1.939 10.380 -1.636 1.00 75.56 200 ARG A N 1
ATOM 1466 C CA . ARG A 1 200 ? 3.399 10.465 -1.759 1.00 75.56 200 ARG A CA 1
ATOM 1467 C C . ARG A 1 200 ? 3.986 9.144 -1.299 1.00 75.56 200 ARG A C 1
ATOM 1469 O O . ARG A 1 200 ? 3.584 8.628 -0.272 1.00 75.56 200 ARG A O 1
ATOM 1476 N N . TRP A 1 201 ? 4.960 8.609 -2.011 1.00 71.38 201 TRP A N 1
ATOM 1477 C CA . TRP A 1 201 ? 5.619 7.353 -1.663 1.00 71.38 201 TRP A CA 1
ATOM 1478 C C . TRP A 1 201 ? 7.084 7.444 -2.081 1.00 71.38 201 TRP A C 1
ATOM 1480 O O . TRP A 1 201 ? 7.427 8.182 -3.006 1.00 71.38 201 TRP A O 1
ATOM 1490 N N . GLY A 1 202 ? 7.963 6.781 -1.329 1.00 57.78 202 GLY A N 1
ATOM 1491 C CA . GLY A 1 202 ? 9.399 6.782 -1.616 1.00 57.78 202 GLY A CA 1
ATOM 1492 C C . GLY A 1 202 ? 9.755 5.906 -2.817 1.00 57.78 202 GLY A C 1
ATOM 1493 O O . GLY A 1 202 ? 8.941 5.102 -3.269 1.00 57.78 202 GLY A O 1
ATOM 1494 N N . THR A 1 203 ? 10.996 6.018 -3.301 1.00 48.31 203 THR A N 1
ATOM 1495 C CA . THR A 1 203 ? 11.580 5.081 -4.270 1.00 48.31 203 THR A CA 1
ATOM 1496 C C . THR A 1 203 ? 11.320 3.662 -3.774 1.00 48.31 203 THR A C 1
ATOM 1498 O O . THR A 1 203 ? 11.777 3.309 -2.685 1.00 48.31 203 THR A O 1
ATOM 1501 N N . LEU A 1 204 ? 10.560 2.866 -4.537 1.00 47.22 204 LEU A N 1
ATOM 1502 C CA . LEU A 1 204 ? 10.300 1.450 -4.263 1.00 47.22 204 LEU A CA 1
ATOM 1503 C C . LEU A 1 204 ? 11.634 0.693 -4.296 1.00 47.22 204 LEU A C 1
ATOM 1505 O O . LEU A 1 204 ? 11.989 0.029 -5.266 1.00 47.22 204 LEU A O 1
ATOM 1509 N N . SER A 1 205 ? 12.390 0.778 -3.209 1.00 42.84 205 SER A N 1
ATOM 1510 C CA . SER A 1 205 ? 13.338 -0.259 -2.850 1.00 42.84 205 SER A CA 1
ATOM 1511 C C . SER A 1 205 ? 12.475 -1.485 -2.614 1.00 42.84 205 SER A C 1
ATOM 1513 O O . SER A 1 205 ? 11.845 -1.580 -1.566 1.00 42.84 205 SER A O 1
ATOM 1515 N N . PHE A 1 206 ? 12.340 -2.312 -3.656 1.00 47.66 206 PHE A N 1
ATOM 1516 C CA . PHE A 1 206 ? 11.576 -3.556 -3.717 1.00 47.66 206 PHE A CA 1
ATOM 1517 C C . PHE A 1 206 ? 11.260 -4.101 -2.321 1.00 47.66 206 PHE A C 1
ATOM 1519 O O . PHE A 1 206 ? 12.118 -4.712 -1.689 1.00 47.66 206 PHE A O 1
ATOM 1526 N N . TYR A 1 207 ? 10.043 -3.868 -1.823 1.00 60.88 207 TYR A N 1
ATOM 1527 C CA . TYR A 1 207 ? 9.597 -4.496 -0.585 1.00 60.88 207 TYR A CA 1
ATOM 1528 C C . TYR A 1 207 ? 9.152 -5.915 -0.949 1.00 60.88 207 TYR A C 1
ATOM 1530 O O . TYR A 1 207 ? 8.108 -6.080 -1.591 1.00 60.88 207 TYR A O 1
ATOM 1538 N N . PRO A 1 208 ? 9.940 -6.953 -0.622 1.00 62.31 208 PRO A N 1
ATOM 1539 C CA . PRO A 1 208 ? 9.615 -8.312 -1.024 1.00 62.31 208 PRO A CA 1
ATOM 1540 C C . PRO A 1 208 ? 8.238 -8.707 -0.478 1.00 62.31 208 PRO A C 1
ATOM 1542 O O . PRO A 1 208 ? 7.917 -8.439 0.680 1.00 62.31 208 PRO A O 1
ATOM 1545 N N . GLY A 1 209 ? 7.421 -9.330 -1.331 1.00 70.12 209 GLY A N 1
ATOM 1546 C CA . GLY A 1 209 ? 6.136 -9.922 -0.950 1.00 70.12 209 GLY A CA 1
ATOM 1547 C C . GLY A 1 209 ? 4.937 -8.973 -0.856 1.00 70.12 209 GLY A C 1
ATOM 1548 O O . GLY A 1 209 ? 3.877 -9.427 -0.436 1.00 70.12 209 GLY A O 1
ATOM 1549 N N . VAL A 1 210 ? 5.055 -7.694 -1.234 1.00 79.31 210 VAL A N 1
ATOM 1550 C CA . VAL A 1 210 ? 3.882 -6.799 -1.297 1.00 79.31 210 VAL A CA 1
ATOM 1551 C C . VAL A 1 210 ? 2.850 -7.314 -2.310 1.00 79.31 210 VAL A C 1
ATOM 1553 O O . VAL A 1 210 ? 3.200 -7.670 -3.441 1.00 79.31 210 VAL A O 1
ATOM 1556 N N . ILE A 1 211 ? 1.576 -7.313 -1.915 1.00 77.62 211 ILE A N 1
ATOM 1557 C CA . ILE A 1 211 ? 0.427 -7.660 -2.765 1.00 77.62 211 ILE A CA 1
ATOM 1558 C C . ILE A 1 211 ? -0.285 -6.367 -3.187 1.00 77.62 211 ILE A C 1
ATOM 1560 O O . ILE A 1 211 ? -0.593 -5.548 -2.325 1.00 77.62 211 ILE A O 1
ATOM 1564 N N . LEU A 1 212 ? -0.543 -6.186 -4.489 1.00 74.56 212 LEU A N 1
ATOM 1565 C CA . LEU A 1 212 ? -1.124 -4.963 -5.084 1.00 74.56 212 LEU A CA 1
ATOM 1566 C C . LEU A 1 212 ? -2.355 -5.263 -5.963 1.00 74.56 212 LEU A C 1
ATOM 1568 O O . LEU A 1 212 ? -2.637 -4.553 -6.928 1.00 74.56 212 LEU A O 1
ATOM 1572 N N . SER A 1 213 ? -3.060 -6.358 -5.686 1.00 75.88 213 SER A N 1
ATOM 1573 C CA . SER A 1 213 ? -4.215 -6.795 -6.470 1.00 75.88 213 SER A CA 1
ATOM 1574 C C . SER A 1 213 ? -5.290 -5.706 -6.507 1.00 75.88 213 SER A C 1
ATOM 1576 O O . SER A 1 213 ? -5.828 -5.351 -5.465 1.00 75.88 213 SER A O 1
ATOM 1578 N N . GLU A 1 214 ? -5.649 -5.189 -7.685 1.00 75.94 214 GLU A N 1
ATOM 1579 C CA . GLU A 1 214 ? -6.721 -4.185 -7.834 1.00 75.94 214 GLU A CA 1
ATOM 1580 C C . GLU A 1 214 ? -6.460 -2.860 -7.069 1.00 75.94 214 GLU A C 1
ATOM 1582 O O . GLU A 1 214 ? -7.396 -2.123 -6.773 1.00 75.94 214 GLU A O 1
ATOM 1587 N N . THR A 1 215 ? -5.206 -2.543 -6.724 1.00 75.25 215 THR A N 1
ATOM 1588 C CA . THR A 1 215 ? -4.834 -1.302 -6.015 1.00 75.25 215 THR A CA 1
ATOM 1589 C C . THR A 1 215 ? -4.859 -0.101 -6.961 1.00 75.25 215 THR A C 1
ATOM 1591 O O . THR A 1 215 ? -4.225 -0.148 -8.007 1.00 75.25 215 THR A O 1
ATOM 1594 N N . VAL A 1 216 ? -5.498 1.014 -6.609 1.00 73.06 216 VAL A N 1
ATOM 1595 C CA . VAL A 1 216 ? -5.321 2.287 -7.329 1.00 73.06 2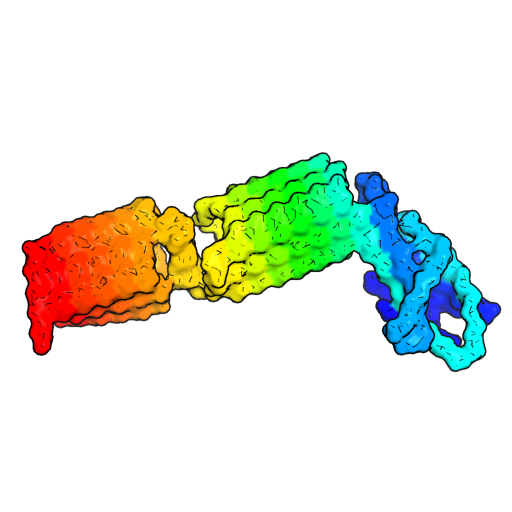16 VAL A CA 1
ATOM 1596 C C . VAL A 1 216 ? -3.994 2.904 -6.904 1.00 73.06 216 VAL A C 1
ATOM 1598 O O . VAL A 1 216 ? -3.694 3.013 -5.722 1.00 73.06 216 VAL A O 1
ATOM 1601 N N . LEU A 1 217 ? -3.178 3.290 -7.871 1.00 68.81 217 LEU A N 1
ATOM 1602 C CA . LEU A 1 217 ? -1.848 3.844 -7.693 1.00 68.81 217 LEU A CA 1
ATOM 1603 C C . LEU A 1 217 ? -1.902 5.372 -7.582 1.00 68.81 217 LEU A C 1
ATOM 1605 O O . LEU A 1 217 ? -2.880 5.993 -7.996 1.00 68.81 217 LEU A O 1
ATOM 1609 N N . PRO A 1 218 ? -0.823 6.016 -7.113 1.00 65.81 218 PRO A N 1
ATOM 1610 C CA . PRO A 1 218 ? -0.786 7.467 -6.914 1.00 65.81 218 PRO A CA 1
ATOM 1611 C C . PRO A 1 218 ? -1.079 8.337 -8.133 1.00 65.81 218 PRO A C 1
ATOM 1613 O O . PRO A 1 218 ? -1.592 9.443 -7.982 1.00 65.81 218 PRO A O 1
ATOM 1616 N N . ASN A 1 219 ? -0.824 7.833 -9.338 1.00 57.06 219 ASN A N 1
ATOM 1617 C CA . ASN A 1 219 ? -1.191 8.478 -10.601 1.00 57.06 219 ASN A CA 1
ATOM 1618 C C . ASN A 1 219 ? -2.605 8.110 -11.098 1.00 57.06 219 ASN A C 1
ATOM 1620 O O . ASN A 1 219 ? -2.908 8.337 -12.265 1.00 57.06 219 ASN A O 1
ATOM 1624 N N . ALA A 1 220 ? -3.450 7.544 -10.232 1.00 53.38 220 ALA A N 1
ATOM 1625 C CA . ALA A 1 220 ? -4.805 7.062 -10.504 1.00 53.38 220 ALA A CA 1
ATOM 1626 C C . ALA A 1 220 ? -4.915 5.833 -11.436 1.00 53.38 220 ALA A C 1
ATOM 1628 O O . ALA A 1 220 ? -6.013 5.479 -11.862 1.00 53.38 220 ALA A O 1
ATOM 1629 N N . ASN A 1 221 ? -3.809 5.139 -11.730 1.00 49.84 221 ASN A N 1
ATOM 1630 C CA . ASN A 1 221 ? -3.844 3.875 -12.477 1.00 49.84 221 ASN A CA 1
ATOM 1631 C C . ASN A 1 221 ? -4.165 2.690 -11.561 1.00 49.84 221 ASN A C 1
ATOM 1633 O O . ASN A 1 221 ? -3.674 2.634 -10.445 1.00 49.84 221 ASN A O 1
ATOM 1637 N N . VAL A 1 222 ? -4.910 1.688 -12.030 1.00 50.44 222 VAL A N 1
ATOM 1638 C CA . VAL A 1 222 ? -5.147 0.461 -11.247 1.00 50.44 222 VAL A CA 1
ATOM 1639 C C . VAL A 1 222 ? -4.003 -0.533 -11.477 1.00 50.44 222 VAL A C 1
ATOM 1641 O O . VAL A 1 222 ? -3.789 -1.002 -12.596 1.00 50.44 222 VAL A O 1
ATOM 1644 N N . ALA A 1 223 ? -3.263 -0.864 -10.422 1.00 50.19 223 ALA A N 1
ATOM 1645 C CA . ALA A 1 223 ? -2.302 -1.951 -10.397 1.00 50.19 223 ALA A CA 1
ATOM 1646 C C . ALA A 1 223 ? -3.022 -3.293 -10.576 1.00 50.19 223 ALA A C 1
ATOM 1648 O O . ALA A 1 223 ? -3.988 -3.622 -9.885 1.00 50.19 223 ALA A O 1
ATOM 1649 N N . THR A 1 224 ? -2.516 -4.095 -11.505 1.00 49.75 224 THR A N 1
ATOM 1650 C CA . THR A 1 224 ? -2.849 -5.517 -11.601 1.00 49.75 224 THR A CA 1
ATOM 1651 C C . THR A 1 224 ? -1.658 -6.333 -11.107 1.00 49.75 224 THR A C 1
ATOM 1653 O O . THR A 1 224 ? -0.517 -5.869 -11.140 1.00 49.75 224 THR A O 1
ATOM 1656 N N . ASP A 1 225 ? -1.900 -7.560 -10.651 1.00 46.84 225 ASP A N 1
ATOM 1657 C CA . ASP A 1 225 ? -0.870 -8.423 -10.057 1.00 46.84 225 ASP A CA 1
ATOM 1658 C C . ASP A 1 225 ? 0.197 -8.947 -11.019 1.00 46.84 225 ASP A C 1
ATOM 1660 O O . ASP A 1 225 ? 1.076 -9.707 -10.606 1.00 46.84 225 ASP A O 1
ATOM 1664 N N . SER A 1 226 ? 0.167 -8.559 -12.293 1.00 44.91 226 SER A N 1
ATOM 1665 C CA . SER A 1 226 ? 1.223 -8.983 -13.199 1.00 44.91 226 SER A CA 1
ATOM 1666 C C . SER A 1 226 ? 2.550 -8.295 -12.815 1.00 44.91 226 SER A C 1
ATOM 1668 O O . SER A 1 226 ? 2.577 -7.075 -12.611 1.00 44.91 226 SER A O 1
ATOM 1670 N N . PRO A 1 227 ? 3.678 -9.034 -12.733 1.00 43.19 227 PRO A N 1
ATOM 1671 C CA . PRO A 1 227 ? 5.016 -8.446 -12.572 1.00 43.19 227 PRO A CA 1
ATOM 1672 C C . PRO A 1 227 ? 5.276 -7.329 -13.593 1.00 43.19 227 PRO A C 1
ATOM 1674 O O . PRO A 1 227 ? 5.860 -6.297 -13.280 1.00 43.19 227 PRO A O 1
ATOM 1677 N N . ALA A 1 228 ? 4.715 -7.524 -14.784 1.00 46.94 228 ALA A N 1
ATOM 1678 C CA . ALA A 1 228 ? 4.572 -6.591 -15.883 1.00 46.94 228 ALA A CA 1
ATOM 1679 C C . ALA A 1 228 ? 3.952 -5.230 -15.493 1.00 46.94 228 ALA A C 1
ATOM 1681 O O . ALA A 1 228 ? 4.546 -4.183 -15.735 1.00 46.94 228 ALA A O 1
ATOM 1682 N N . THR A 1 229 ? 2.777 -5.217 -14.859 1.00 50.19 229 THR A N 1
ATOM 1683 C CA . THR A 1 229 ? 2.111 -3.978 -14.426 1.00 50.19 229 THR A CA 1
ATOM 1684 C C . THR A 1 229 ? 2.811 -3.337 -13.236 1.00 50.19 229 THR A C 1
ATOM 1686 O O . THR A 1 229 ? 2.883 -2.111 -13.183 1.00 50.19 229 THR A O 1
ATOM 1689 N N . ARG A 1 230 ? 3.374 -4.129 -12.314 1.00 50.22 230 ARG A N 1
ATOM 1690 C CA . ARG A 1 230 ? 4.178 -3.608 -11.193 1.00 50.22 230 ARG A CA 1
ATOM 1691 C C . ARG A 1 230 ? 5.421 -2.885 -11.693 1.00 50.22 230 ARG A C 1
ATOM 1693 O O . ARG A 1 230 ? 5.691 -1.772 -11.258 1.00 50.22 230 ARG A O 1
ATOM 1700 N N . LEU A 1 231 ? 6.116 -3.477 -12.660 1.00 54.06 231 LEU A N 1
ATOM 1701 C CA . LEU A 1 231 ? 7.266 -2.849 -13.283 1.00 54.06 231 LEU A CA 1
ATOM 1702 C C . LEU A 1 231 ? 6.859 -1.623 -14.102 1.00 54.06 231 LEU A C 1
ATOM 1704 O O . LEU A 1 231 ? 7.431 -0.564 -13.892 1.00 54.06 231 LEU A O 1
ATOM 1708 N N . ARG A 1 232 ? 5.830 -1.710 -14.957 1.00 56.97 232 ARG A N 1
ATOM 1709 C CA . ARG A 1 232 ? 5.321 -0.553 -15.717 1.00 56.97 232 ARG A CA 1
ATOM 1710 C C . ARG A 1 232 ? 5.028 0.632 -14.805 1.00 56.97 232 ARG A C 1
ATOM 1712 O O . ARG A 1 232 ? 5.460 1.745 -15.063 1.00 56.97 232 ARG A O 1
ATOM 1719 N N . THR A 1 233 ? 4.299 0.357 -13.732 1.00 49.62 233 THR A N 1
ATOM 1720 C CA . THR A 1 233 ? 3.945 1.317 -12.691 1.00 49.62 233 THR A CA 1
ATOM 1721 C C . THR A 1 233 ? 5.194 1.939 -12.085 1.00 49.62 233 THR A C 1
ATOM 1723 O O . THR A 1 233 ? 5.297 3.157 -12.004 1.00 49.62 233 THR A O 1
ATOM 1726 N N . GLN A 1 234 ? 6.162 1.112 -11.703 1.00 52.69 234 GLN A N 1
ATOM 1727 C CA . GLN A 1 234 ? 7.389 1.561 -11.068 1.00 52.69 234 GLN A CA 1
ATOM 1728 C C . GLN A 1 234 ? 8.248 2.427 -11.999 1.00 52.69 234 GLN A C 1
ATOM 1730 O O . GLN A 1 234 ? 8.638 3.519 -11.601 1.00 52.69 234 GLN A O 1
ATOM 1735 N N . LEU A 1 235 ? 8.449 2.006 -13.250 1.00 58.50 235 LEU A N 1
ATOM 1736 C CA . LEU A 1 235 ? 9.207 2.766 -14.250 1.00 58.50 235 LEU A CA 1
ATOM 1737 C C . LEU A 1 235 ? 8.535 4.111 -14.577 1.00 58.50 235 LEU A C 1
ATOM 1739 O O . LEU A 1 235 ? 9.220 5.118 -14.711 1.00 58.50 235 LEU A O 1
ATOM 1743 N N . PHE A 1 236 ? 7.198 4.159 -14.627 1.00 54.28 236 PHE A N 1
ATOM 1744 C CA . PHE A 1 236 ? 6.452 5.401 -14.876 1.00 54.28 236 PHE A CA 1
ATOM 1745 C C . PHE A 1 236 ? 6.542 6.408 -13.720 1.00 54.28 236 PHE A C 1
ATOM 1747 O O . PHE A 1 236 ? 6.312 7.598 -13.911 1.00 54.28 236 PHE A O 1
ATOM 1754 N N . LEU A 1 237 ? 6.803 5.934 -12.501 1.00 44.16 237 LEU A N 1
ATOM 1755 C CA . LEU A 1 237 ? 6.696 6.745 -11.291 1.00 44.16 237 LEU A CA 1
ATOM 1756 C C . LEU A 1 237 ? 8.047 7.209 -10.748 1.00 44.16 237 LEU A C 1
ATOM 1758 O O . LEU A 1 237 ? 8.117 8.300 -10.186 1.00 44.16 237 LEU A O 1
ATOM 1762 N N . SER A 1 238 ? 9.110 6.417 -10.908 1.00 47.19 238 SER A N 1
ATOM 1763 C CA . SER A 1 238 ? 10.465 6.809 -10.500 1.00 47.19 238 SER A CA 1
ATOM 1764 C C . SER A 1 238 ? 11.326 7.342 -11.645 1.00 47.19 238 SER A C 1
ATOM 1766 O O . SER A 1 238 ? 12.439 7.795 -11.387 1.00 47.19 238 SER A O 1
ATOM 1768 N N . GLY A 1 239 ? 10.852 7.236 -12.893 1.00 53.06 239 GLY A N 1
ATOM 1769 C CA . GLY A 1 239 ? 11.744 7.175 -14.048 1.00 53.06 239 GLY A CA 1
ATOM 1770 C C . GLY A 1 239 ? 12.596 5.904 -13.987 1.00 53.06 239 GLY A C 1
ATOM 1771 O O . GLY A 1 239 ? 12.697 5.249 -12.941 1.00 53.06 239 GLY A O 1
ATOM 1772 N N . ALA A 1 240 ? 13.200 5.525 -15.105 1.00 55.75 240 ALA A N 1
ATOM 1773 C CA . ALA A 1 240 ? 14.101 4.379 -15.139 1.00 55.75 240 ALA A CA 1
ATOM 1774 C C . ALA A 1 240 ? 15.522 4.721 -15.574 1.00 55.75 240 ALA A C 1
ATOM 1776 O O . ALA A 1 240 ? 16.292 3.830 -15.937 1.00 55.75 240 ALA A O 1
ATOM 1777 N N . GLU A 1 241 ? 15.889 6.001 -15.474 1.00 58.03 241 GLU A N 1
ATOM 1778 C CA . GLU A 1 241 ? 17.222 6.438 -15.850 1.00 58.03 241 GLU A CA 1
ATOM 1779 C C . GLU A 1 241 ? 18.298 5.824 -14.949 1.00 58.03 241 GLU A C 1
ATOM 1781 O O . GLU A 1 241 ? 18.328 6.056 -13.741 1.00 58.03 241 GLU A O 1
ATOM 1786 N N . GLY A 1 242 ? 19.156 4.983 -15.534 1.00 56.03 242 GLY A N 1
ATOM 1787 C CA . GLY A 1 242 ? 20.236 4.297 -14.816 1.00 56.03 242 GLY A CA 1
ATOM 1788 C C . GLY A 1 242 ? 19.790 3.180 -13.860 1.00 56.03 242 GLY A C 1
ATOM 1789 O O . GLY A 1 242 ? 20.563 2.783 -12.987 1.00 56.03 242 GLY A O 1
ATOM 1790 N N . LEU A 1 243 ? 18.559 2.673 -13.990 1.00 64.50 243 LEU A N 1
ATOM 1791 C CA . LEU A 1 243 ? 18.031 1.599 -13.140 1.00 64.50 243 LEU A CA 1
ATOM 1792 C C . LEU A 1 243 ? 18.615 0.229 -13.533 1.00 64.50 243 LEU A C 1
ATOM 1794 O O . LEU A 1 243 ? 18.625 -0.127 -14.708 1.00 64.50 243 LEU A O 1
ATOM 1798 N N . ASP A 1 244 ? 19.073 -0.552 -12.548 1.00 63.88 244 ASP A N 1
ATOM 1799 C CA . ASP A 1 244 ? 19.533 -1.936 -12.748 1.00 63.88 244 ASP A CA 1
ATOM 1800 C C . ASP A 1 244 ? 18.337 -2.898 -12.749 1.00 63.88 244 ASP A C 1
ATOM 1802 O O . ASP A 1 244 ? 17.684 -3.121 -11.727 1.00 63.88 244 ASP A O 1
ATOM 1806 N N . LEU A 1 245 ? 18.045 -3.443 -13.923 1.00 70.12 245 LEU A N 1
ATOM 1807 C CA . LEU A 1 245 ? 16.918 -4.318 -14.242 1.00 70.12 245 LEU A CA 1
ATOM 1808 C C . LEU A 1 245 ? 17.397 -5.621 -14.902 1.00 70.12 245 LEU A C 1
ATOM 1810 O O . LEU A 1 245 ? 16.645 -6.297 -15.614 1.00 70.12 245 LEU A O 1
ATOM 1814 N N . ARG A 1 246 ? 18.664 -5.979 -14.684 1.00 65.75 246 ARG A N 1
ATOM 1815 C CA . ARG A 1 246 ? 19.280 -7.148 -15.304 1.00 65.75 246 ARG A CA 1
ATOM 1816 C C . ARG A 1 246 ? 18.583 -8.441 -14.898 1.00 65.75 246 ARG A C 1
ATOM 1818 O O . ARG A 1 246 ? 18.102 -8.581 -13.774 1.00 65.75 246 ARG A O 1
ATOM 1825 N N . PHE A 1 247 ? 18.586 -9.420 -15.801 1.00 61.59 247 PHE A N 1
ATOM 1826 C CA . PHE A 1 247 ? 18.066 -10.781 -15.573 1.00 61.59 247 PHE A CA 1
ATOM 1827 C C . PHE A 1 247 ? 16.555 -10.891 -15.287 1.00 61.59 247 PHE A C 1
ATOM 1829 O O . PHE A 1 247 ? 16.066 -11.983 -14.985 1.00 61.59 247 PHE A O 1
ATOM 1836 N N . LEU A 1 248 ? 15.795 -9.794 -15.353 1.00 69.25 248 LEU A N 1
ATOM 1837 C CA . LEU A 1 248 ? 14.365 -9.823 -15.059 1.00 69.25 248 LEU A CA 1
ATOM 1838 C C . LEU A 1 248 ? 13.580 -10.547 -16.157 1.00 69.25 248 LEU A C 1
ATOM 1840 O O . LEU A 1 248 ? 13.803 -10.317 -17.342 1.00 69.25 248 LEU A O 1
ATOM 1844 N N . ASN A 1 249 ? 12.610 -11.374 -15.760 1.00 71.19 249 ASN A N 1
ATOM 1845 C CA . ASN A 1 249 ? 11.650 -11.974 -16.685 1.00 71.19 249 ASN A CA 1
ATOM 1846 C C . ASN A 1 249 ? 10.350 -11.161 -16.728 1.00 71.19 249 ASN A C 1
ATOM 1848 O O . ASN A 1 249 ? 9.612 -11.093 -15.745 1.00 71.19 249 ASN A O 1
ATOM 1852 N N . MET A 1 250 ? 10.088 -10.561 -17.884 1.00 72.75 250 MET A N 1
ATOM 1853 C CA . MET A 1 250 ? 8.982 -9.655 -18.196 1.00 72.75 250 MET A CA 1
ATOM 1854 C C . MET A 1 250 ? 8.262 -10.078 -19.485 1.00 72.75 250 MET A C 1
ATOM 1856 O O . MET A 1 250 ? 7.704 -9.242 -20.195 1.00 72.75 250 MET A O 1
ATOM 1860 N N . ALA A 1 251 ? 8.273 -11.370 -19.816 1.00 75.38 251 ALA A N 1
ATOM 1861 C CA . ALA A 1 251 ? 7.565 -11.868 -20.990 1.00 75.38 251 ALA A CA 1
ATOM 1862 C C . ALA A 1 251 ? 6.067 -11.483 -20.952 1.00 75.38 251 ALA A C 1
ATOM 1864 O O . ALA A 1 251 ? 5.401 -11.630 -19.924 1.00 75.38 251 ALA A O 1
ATOM 1865 N N . GLY A 1 252 ? 5.538 -10.983 -22.071 1.00 75.12 252 GLY A N 1
ATOM 1866 C CA . GLY A 1 252 ? 4.138 -10.568 -22.222 1.00 75.12 252 GLY A CA 1
ATOM 1867 C C . GLY A 1 252 ? 3.762 -9.237 -21.558 1.00 75.12 252 GLY A C 1
ATOM 1868 O O . GLY A 1 252 ? 2.575 -8.937 -21.437 1.00 75.12 252 GLY A O 1
ATOM 1869 N N . VAL A 1 253 ? 4.735 -8.445 -21.093 1.00 75.19 253 VAL A N 1
ATOM 1870 C CA . VAL A 1 253 ? 4.475 -7.141 -20.457 1.00 75.19 253 VAL A CA 1
ATOM 1871 C C . VAL A 1 253 ? 3.912 -6.101 -21.435 1.00 75.19 253 VAL A C 1
ATOM 1873 O O . VAL A 1 253 ? 4.325 -6.059 -22.585 1.00 75.19 253 VAL A O 1
ATOM 1876 N N . ASP A 1 254 ? 3.038 -5.206 -20.962 1.00 76.75 254 ASP A N 1
ATOM 1877 C CA . ASP A 1 254 ? 2.719 -3.927 -21.627 1.00 76.75 254 ASP A CA 1
ATOM 1878 C C . ASP A 1 254 ? 3.514 -2.792 -20.954 1.00 76.75 254 ASP A C 1
ATOM 1880 O O . ASP A 1 254 ? 3.182 -2.382 -19.841 1.00 76.75 254 ASP A O 1
ATOM 1884 N N . LEU A 1 255 ? 4.568 -2.306 -21.615 1.00 78.94 255 LEU A N 1
ATOM 1885 C CA . LEU A 1 255 ? 5.385 -1.138 -21.253 1.00 78.94 255 LEU A CA 1
ATOM 1886 C C . LEU A 1 255 ? 5.307 -0.038 -22.325 1.00 78.94 255 LEU A C 1
ATOM 1888 O O . LEU A 1 255 ? 6.291 0.660 -22.576 1.00 78.94 255 LEU A O 1
ATOM 1892 N N . ARG A 1 256 ? 4.163 0.135 -22.992 1.00 81.75 256 ARG A N 1
ATOM 1893 C CA . ARG A 1 256 ? 4.042 1.207 -23.988 1.00 81.75 256 ARG A CA 1
ATOM 1894 C C . ARG A 1 256 ? 4.330 2.581 -23.384 1.00 81.75 256 ARG A C 1
ATOM 1896 O O . ARG A 1 256 ? 3.836 2.893 -22.297 1.00 81.75 256 ARG A O 1
ATOM 1903 N N . ALA A 1 257 ? 5.072 3.399 -24.129 1.00 79.31 257 ALA A N 1
ATOM 1904 C CA . ALA A 1 257 ? 5.442 4.770 -23.771 1.00 79.31 257 ALA A CA 1
ATOM 1905 C C . ALA A 1 257 ? 6.196 4.921 -22.434 1.00 79.31 257 ALA A C 1
ATOM 1907 O O . ALA A 1 257 ? 6.114 5.967 -21.795 1.00 79.31 257 ALA A O 1
ATOM 1908 N N . VAL A 1 258 ? 6.903 3.880 -21.983 1.00 79.00 258 VAL A N 1
ATOM 1909 C CA . VAL A 1 258 ? 7.747 3.968 -20.784 1.00 79.00 258 VAL A CA 1
ATOM 1910 C C . VAL A 1 258 ? 9.060 4.705 -21.075 1.00 79.00 258 VAL A C 1
ATOM 1912 O O . VAL A 1 258 ? 9.606 4.592 -22.171 1.00 79.00 258 VAL A O 1
ATOM 1915 N N . GLU A 1 259 ? 9.589 5.415 -20.081 1.00 81.25 259 GLU A N 1
ATOM 1916 C CA . GLU A 1 259 ? 10.893 6.087 -20.129 1.00 81.25 259 GLU A CA 1
ATOM 1917 C C . GLU A 1 259 ? 11.951 5.216 -19.427 1.00 81.25 259 GLU A C 1
ATOM 1919 O O . GLU A 1 259 ? 11.867 4.986 -18.221 1.00 81.25 259 GLU A O 1
ATOM 1924 N N . LEU A 1 260 ? 12.900 4.678 -20.200 1.00 82.19 260 LEU A N 1
ATOM 1925 C CA . LEU A 1 260 ? 13.944 3.708 -19.830 1.00 82.19 260 LEU A CA 1
ATOM 1926 C C . LEU A 1 260 ? 15.350 4.152 -20.269 1.00 82.19 260 LEU A C 1
ATOM 1928 O O . LEU A 1 260 ? 16.224 3.315 -20.508 1.00 82.19 260 LEU A O 1
ATOM 1932 N N . GLN A 1 261 ? 15.585 5.456 -20.399 1.00 87.56 261 GLN A N 1
ATOM 1933 C CA . GLN A 1 261 ? 16.847 5.980 -20.916 1.00 87.56 261 GLN A CA 1
ATOM 1934 C C . GLN A 1 261 ? 18.019 5.530 -20.034 1.00 87.56 261 GLN A C 1
ATOM 1936 O O . GLN A 1 261 ? 17.928 5.570 -18.822 1.00 87.56 261 GLN A O 1
ATOM 1941 N N . GLY A 1 262 ? 19.126 5.046 -20.588 1.00 83.19 262 GLY A N 1
ATOM 1942 C CA . GLY A 1 262 ? 20.293 4.652 -19.783 1.00 83.19 262 GLY A CA 1
ATOM 1943 C C . GLY A 1 262 ? 20.090 3.486 -18.795 1.00 83.19 262 GLY A C 1
ATOM 1944 O O . GLY A 1 262 ? 21.013 3.187 -18.039 1.00 83.19 262 GLY A O 1
ATOM 1945 N N . ALA A 1 263 ? 18.928 2.823 -18.767 1.00 85.44 263 ALA A N 1
ATOM 1946 C CA . ALA A 1 263 ? 18.664 1.692 -17.873 1.00 85.44 263 ALA A CA 1
ATOM 1947 C C . ALA A 1 263 ? 19.567 0.485 -18.194 1.00 85.44 263 ALA A C 1
ATOM 1949 O O . ALA A 1 263 ? 19.860 0.222 -19.362 1.00 85.44 263 ALA A O 1
ATOM 1950 N N . ASP A 1 264 ? 19.963 -0.299 -17.186 1.00 83.69 264 ASP A N 1
ATOM 1951 C CA . ASP A 1 264 ? 20.653 -1.578 -17.394 1.00 83.69 264 ASP A CA 1
ATOM 1952 C C . ASP A 1 264 ? 19.648 -2.733 -17.444 1.00 83.69 264 ASP A C 1
ATOM 1954 O O . ASP A 1 264 ? 19.187 -3.243 -16.429 1.00 83.69 264 ASP A O 1
ATOM 1958 N N . LEU A 1 265 ? 19.318 -3.145 -18.660 1.00 87.12 265 LEU A N 1
ATOM 1959 C CA . LEU A 1 265 ? 18.393 -4.216 -19.019 1.00 87.12 265 LEU A CA 1
ATOM 1960 C C . LEU A 1 265 ? 19.136 -5.465 -19.518 1.00 87.12 265 LEU A C 1
ATOM 1962 O O . LEU A 1 265 ? 18.547 -6.311 -20.200 1.00 87.12 265 LEU A O 1
ATOM 1966 N N . SER A 1 266 ? 20.437 -5.588 -19.239 1.00 87.81 266 SER A N 1
ATOM 1967 C CA . SER A 1 266 ? 21.218 -6.693 -19.788 1.00 87.81 266 SER A CA 1
ATOM 1968 C C . SER A 1 266 ? 20.702 -8.046 -19.288 1.00 87.81 266 SER A C 1
ATOM 1970 O O . SER A 1 266 ? 20.368 -8.228 -18.115 1.00 87.81 266 SER A O 1
ATOM 1972 N N . GLN A 1 267 ? 20.593 -9.009 -20.206 1.00 85.06 267 GLN A N 1
ATOM 1973 C CA . GLN A 1 267 ? 20.042 -10.352 -19.957 1.00 85.06 267 GLN A CA 1
ATOM 1974 C C . GLN A 1 267 ? 18.579 -10.395 -19.471 1.00 85.06 267 GLN A C 1
ATOM 1976 O O . GLN A 1 267 ? 18.123 -11.429 -18.983 1.00 85.06 267 GLN A O 1
ATOM 1981 N N . ALA A 1 268 ? 17.825 -9.302 -19.594 1.00 86.88 268 ALA A N 1
ATOM 1982 C CA . ALA A 1 268 ? 16.396 -9.297 -19.301 1.00 86.88 268 ALA A CA 1
ATOM 1983 C C . ALA A 1 268 ? 15.573 -10.017 -20.392 1.00 86.88 268 ALA A C 1
ATOM 1985 O O . ALA A 1 268 ? 16.019 -10.145 -21.530 1.00 86.88 268 ALA A O 1
ATOM 1986 N N . VAL A 1 269 ? 14.362 -10.478 -20.068 1.00 83.94 269 VAL A N 1
ATOM 1987 C CA . VAL A 1 269 ? 13.457 -11.194 -20.987 1.00 83.94 269 VAL A CA 1
ATOM 1988 C C . VAL A 1 269 ? 12.163 -10.404 -21.173 1.00 83.94 269 VAL A C 1
ATOM 1990 O O . VAL A 1 269 ? 11.432 -10.191 -20.216 1.00 83.94 269 VAL A O 1
ATOM 1993 N N . PHE A 1 270 ? 11.852 -10.022 -22.407 1.00 89.88 270 PHE A N 1
ATOM 1994 C CA . PHE A 1 270 ? 10.692 -9.225 -22.828 1.00 89.88 270 PHE A CA 1
ATOM 1995 C C . PHE A 1 270 ? 9.813 -9.942 -23.861 1.00 89.88 270 PHE A C 1
ATOM 1997 O O . PHE A 1 270 ? 8.986 -9.314 -24.527 1.00 89.88 270 PHE A O 1
ATOM 2004 N N . ASP A 1 271 ? 10.003 -11.250 -24.024 1.00 90.81 271 ASP A N 1
ATOM 2005 C CA . ASP A 1 271 ? 9.374 -12.034 -25.084 1.00 90.81 271 ASP A CA 1
ATOM 2006 C C . ASP A 1 271 ? 7.852 -11.847 -25.132 1.00 90.81 271 ASP A C 1
ATOM 2008 O O . ASP A 1 271 ? 7.168 -11.949 -24.114 1.00 90.81 271 ASP A O 1
ATOM 2012 N N . ASN A 1 272 ? 7.300 -11.624 -26.324 1.00 90.25 272 ASN A N 1
ATOM 2013 C CA . ASN A 1 272 ? 5.874 -11.371 -26.576 1.00 90.25 272 ASN A CA 1
ATOM 2014 C C . ASN A 1 272 ? 5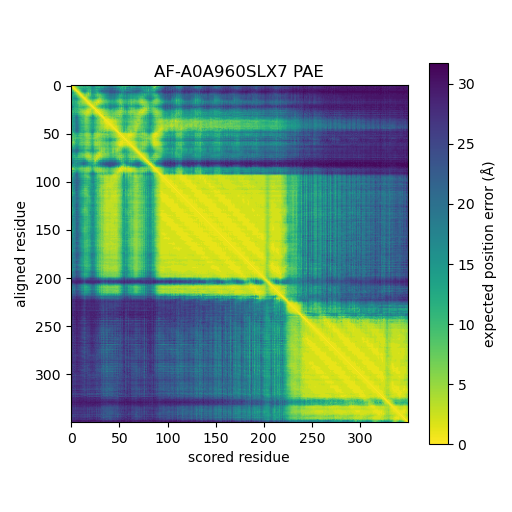.308 -10.127 -25.857 1.00 90.25 272 ASN A C 1
ATOM 2016 O O . ASN A 1 272 ? 4.091 -9.978 -25.754 1.00 90.25 272 ASN A O 1
ATOM 2020 N N . GLY A 1 273 ? 6.169 -9.264 -25.314 1.00 88.50 273 GLY A N 1
ATOM 2021 C CA . GLY A 1 273 ? 5.784 -8.000 -24.696 1.00 88.50 273 GLY A CA 1
ATOM 2022 C C . GLY A 1 273 ? 5.529 -6.880 -25.707 1.00 88.50 273 GLY A C 1
ATOM 2023 O O . GLY A 1 273 ? 5.718 -7.026 -26.915 1.00 88.50 273 GLY A O 1
ATOM 2024 N N . ASP A 1 274 ? 5.130 -5.726 -25.191 1.00 88.94 274 ASP A N 1
ATOM 2025 C CA . ASP A 1 274 ? 4.822 -4.516 -25.940 1.00 88.94 274 ASP A CA 1
ATOM 2026 C C . ASP A 1 274 ? 5.513 -3.308 -25.304 1.00 88.94 274 ASP A C 1
ATOM 2028 O O . ASP A 1 274 ? 5.098 -2.837 -24.249 1.00 88.94 274 ASP A O 1
ATOM 2032 N N . LEU A 1 275 ? 6.563 -2.801 -25.946 1.00 91.62 275 LEU A N 1
ATOM 2033 C CA . LEU A 1 275 ? 7.273 -1.579 -25.561 1.00 91.62 275 LEU A CA 1
ATOM 2034 C C . LEU A 1 275 ? 7.122 -0.494 -26.638 1.00 91.62 275 LEU A C 1
ATOM 2036 O O . LEU A 1 275 ? 8.016 0.334 -26.829 1.00 91.62 275 LEU A O 1
ATOM 2040 N N . SER A 1 276 ? 6.007 -0.494 -27.375 1.00 92.44 276 SER A N 1
ATOM 2041 C CA . SER A 1 276 ? 5.787 0.513 -28.420 1.00 92.44 276 SER A CA 1
ATOM 2042 C C . SER A 1 276 ? 5.808 1.925 -27.829 1.00 92.44 276 SER A C 1
ATOM 2044 O O . SER A 1 276 ? 5.269 2.151 -26.743 1.00 92.44 276 SER A O 1
ATOM 2046 N N . HIS A 1 277 ? 6.397 2.883 -28.540 1.00 90.06 277 HIS A N 1
ATOM 2047 C CA . HIS A 1 277 ? 6.575 4.277 -28.110 1.00 90.06 277 HIS A CA 1
ATOM 2048 C C . HIS A 1 277 ? 7.480 4.476 -26.884 1.00 90.06 277 HIS A C 1
ATOM 2050 O O . HIS A 1 277 ? 7.554 5.587 -26.362 1.00 90.06 277 HIS A O 1
ATOM 2056 N N . ALA A 1 278 ? 8.132 3.425 -26.376 1.00 90.69 278 ALA A N 1
ATOM 2057 C CA . ALA A 1 278 ? 9.051 3.556 -25.251 1.00 90.69 278 ALA A CA 1
ATOM 2058 C C . ALA A 1 278 ? 10.327 4.320 -25.642 1.00 90.69 278 ALA A C 1
ATOM 2060 O O . ALA A 1 278 ? 10.745 4.323 -26.803 1.00 90.69 278 ALA A O 1
ATOM 2061 N N . ASP A 1 279 ? 10.972 4.929 -24.652 1.00 90.81 279 ASP A N 1
ATOM 2062 C CA . ASP A 1 279 ? 12.269 5.578 -24.806 1.00 90.81 279 ASP A CA 1
ATOM 2063 C C . ASP A 1 279 ? 13.357 4.777 -24.087 1.00 90.81 279 ASP A C 1
ATOM 2065 O O . ASP A 1 279 ? 13.484 4.821 -22.870 1.00 90.81 279 ASP A O 1
ATOM 2069 N N . LEU A 1 280 ? 14.135 4.024 -24.857 1.00 92.50 280 LEU A N 1
ATOM 2070 C CA . LEU A 1 280 ? 15.258 3.187 -24.429 1.00 92.50 280 LEU A CA 1
ATOM 2071 C C . LEU A 1 280 ? 16.606 3.820 -24.809 1.00 92.50 280 LEU A C 1
ATOM 2073 O O . LEU A 1 280 ? 17.613 3.118 -24.934 1.00 92.50 280 LEU A O 1
ATOM 2077 N N . SER A 1 281 ? 16.651 5.135 -25.031 1.00 94.00 281 SER A N 1
ATOM 2078 C CA . SER A 1 281 ? 17.868 5.817 -25.479 1.00 94.00 281 SER A CA 1
ATOM 2079 C C . SER A 1 281 ? 19.012 5.638 -24.473 1.00 94.00 281 SER A C 1
ATOM 2081 O O . SER A 1 281 ? 18.863 5.896 -23.284 1.00 94.00 281 SER A O 1
ATOM 2083 N N . GLY A 1 282 ? 20.166 5.151 -24.928 1.00 92.75 282 GLY A N 1
ATOM 2084 C CA . GLY A 1 282 ? 21.345 4.888 -24.096 1.00 92.75 282 GLY A CA 1
ATOM 2085 C C . GLY A 1 282 ? 21.233 3.673 -23.165 1.00 92.75 282 GLY A C 1
ATOM 2086 O O . GLY A 1 282 ? 22.180 3.392 -22.434 1.00 92.75 282 GLY A O 1
ATOM 2087 N N . ALA A 1 283 ? 20.115 2.940 -23.174 1.00 93.81 283 ALA A N 1
ATOM 2088 C CA . ALA A 1 283 ? 19.927 1.771 -22.319 1.00 93.81 283 ALA A CA 1
ATOM 2089 C C . ALA A 1 283 ? 20.856 0.607 -22.710 1.00 93.81 283 ALA A C 1
ATOM 2091 O O . ALA A 1 283 ? 21.192 0.415 -23.881 1.00 93.81 283 ALA A O 1
ATOM 2092 N N . ASN A 1 284 ? 21.243 -0.219 -21.738 1.00 93.31 284 ASN A N 1
ATOM 2093 C CA . ASN A 1 284 ? 22.000 -1.447 -21.956 1.00 93.31 284 ASN A CA 1
ATOM 2094 C C . ASN A 1 284 ? 21.061 -2.656 -22.038 1.00 93.31 284 ASN A C 1
ATOM 2096 O O . ASN A 1 284 ? 20.698 -3.218 -21.019 1.00 93.31 284 ASN A O 1
ATOM 2100 N N . LEU A 1 285 ? 20.718 -3.103 -23.243 1.00 94.44 285 LEU A N 1
ATOM 2101 C CA . LEU A 1 285 ? 19.947 -4.323 -23.519 1.00 94.44 285 LEU A CA 1
ATOM 2102 C C . LEU A 1 285 ? 20.841 -5.496 -23.960 1.00 94.44 285 LEU A C 1
ATOM 2104 O O . LEU A 1 285 ? 20.383 -6.405 -24.656 1.00 94.44 285 LEU A O 1
ATOM 2108 N N . SER A 1 286 ? 22.130 -5.487 -23.609 1.00 95.00 286 SER A N 1
ATOM 2109 C CA . SER A 1 286 ? 23.036 -6.536 -24.075 1.00 95.00 286 SER A CA 1
ATOM 2110 C C . SER A 1 286 ? 22.583 -7.924 -23.610 1.00 95.00 286 SER A C 1
ATOM 2112 O O . SER A 1 286 ? 22.254 -8.142 -22.443 1.00 95.00 286 SER A O 1
ATOM 2114 N N . SER A 1 287 ? 22.550 -8.880 -24.541 1.00 94.06 287 SER A N 1
ATOM 2115 C CA . SER A 1 287 ? 22.065 -10.253 -24.312 1.00 94.06 287 SER A CA 1
ATOM 2116 C C . SER A 1 287 ? 20.618 -10.367 -23.797 1.00 94.06 287 SER A C 1
ATOM 2118 O O . SER A 1 287 ? 20.252 -11.409 -23.258 1.00 94.06 287 SER A O 1
ATOM 2120 N N . ALA A 1 288 ? 19.794 -9.321 -23.924 1.00 95.00 288 ALA A N 1
ATOM 2121 C CA . ALA A 1 288 ? 18.375 -9.387 -23.580 1.00 95.00 288 ALA A CA 1
ATOM 2122 C C . ALA A 1 288 ? 17.578 -10.201 -24.618 1.00 95.00 288 ALA A C 1
ATOM 2124 O O . ALA A 1 288 ? 17.916 -10.209 -25.801 1.00 95.00 288 ALA A O 1
ATOM 2125 N N . SER A 1 289 ? 16.498 -10.854 -24.191 1.00 94.69 289 SER A N 1
ATOM 2126 C CA . SER A 1 289 ? 15.548 -11.537 -25.075 1.00 94.69 289 SER A CA 1
ATOM 2127 C C . SER A 1 289 ? 14.353 -10.630 -25.357 1.00 94.69 289 SER A C 1
ATOM 2129 O O . SER A 1 289 ? 13.695 -10.173 -24.428 1.00 94.69 289 SER A O 1
ATOM 2131 N N . LEU A 1 290 ? 14.087 -10.350 -26.628 1.00 94.81 290 LEU A N 1
ATOM 2132 C CA . LEU A 1 290 ? 13.034 -9.466 -27.145 1.00 94.81 290 LEU A CA 1
ATOM 2133 C C . LEU A 1 290 ? 12.239 -10.203 -28.242 1.00 94.81 290 LEU A C 1
ATOM 2135 O O . LEU A 1 290 ? 11.855 -9.622 -29.261 1.00 94.81 290 LEU A O 1
ATOM 2139 N N . ARG A 1 291 ? 12.035 -11.516 -28.079 1.00 94.56 291 ARG A N 1
ATOM 2140 C CA . ARG A 1 291 ? 11.432 -12.354 -29.123 1.00 94.56 291 ARG A CA 1
ATOM 2141 C C . ARG A 1 291 ? 9.958 -12.023 -29.294 1.00 94.56 291 ARG A C 1
ATOM 2143 O O . ARG A 1 291 ? 9.214 -12.016 -28.318 1.00 94.56 291 ARG A O 1
ATOM 2150 N N . ASN A 1 292 ? 9.502 -11.822 -30.528 1.00 95.62 292 ASN A N 1
ATOM 2151 C CA . ASN A 1 292 ? 8.113 -11.448 -30.841 1.00 95.62 292 ASN A CA 1
ATOM 2152 C C . ASN A 1 292 ? 7.615 -10.202 -30.079 1.00 95.62 292 ASN A C 1
ATOM 2154 O O . ASN A 1 292 ? 6.418 -10.056 -29.829 1.00 95.62 292 ASN A O 1
ATOM 2158 N N . THR A 1 293 ? 8.524 -9.330 -29.647 1.00 96.25 293 THR A N 1
ATOM 2159 C CA . THR A 1 293 ? 8.185 -8.129 -28.883 1.00 96.25 293 THR A CA 1
ATOM 2160 C C . THR A 1 293 ? 7.774 -7.003 -29.830 1.00 96.25 293 THR A C 1
ATOM 2162 O O . THR A 1 293 ? 8.420 -6.782 -30.858 1.00 96.25 293 THR A O 1
ATOM 2165 N N . ARG A 1 294 ? 6.719 -6.251 -29.488 1.00 97.12 294 ARG A N 1
ATOM 2166 C CA . ARG A 1 294 ? 6.349 -5.039 -30.234 1.00 97.12 294 ARG A CA 1
ATOM 2167 C C . ARG A 1 294 ? 7.200 -3.862 -29.769 1.00 97.12 294 ARG A C 1
ATOM 2169 O O . ARG A 1 294 ? 7.138 -3.484 -28.604 1.00 97.12 294 ARG A O 1
ATOM 2176 N N . LEU A 1 295 ? 7.961 -3.279 -30.684 1.00 96.50 295 LEU A N 1
ATOM 2177 C CA . LEU A 1 295 ? 8.891 -2.163 -30.482 1.00 96.50 295 LEU A CA 1
ATOM 2178 C C . LEU A 1 295 ? 8.586 -1.029 -31.479 1.00 96.50 295 LEU A C 1
ATOM 2180 O O . LEU A 1 295 ? 9.486 -0.365 -31.995 1.00 96.50 295 LEU A O 1
ATOM 2184 N N . ILE A 1 296 ? 7.300 -0.852 -31.797 1.00 96.25 296 ILE A N 1
ATOM 2185 C CA . ILE A 1 296 ? 6.856 0.126 -32.789 1.00 96.25 296 ILE A CA 1
ATOM 2186 C C . ILE A 1 296 ? 7.113 1.532 -32.252 1.00 96.25 296 ILE A C 1
ATOM 2188 O O . ILE A 1 296 ? 6.695 1.835 -31.136 1.00 96.25 296 ILE A O 1
ATOM 2192 N N . ASP A 1 297 ? 7.741 2.395 -33.052 1.00 96.31 297 ASP A N 1
ATOM 2193 C CA . ASP A 1 297 ? 8.027 3.794 -32.693 1.00 96.31 297 ASP A CA 1
ATOM 2194 C C . ASP A 1 297 ? 8.833 3.924 -31.379 1.00 96.31 297 ASP A C 1
ATOM 2196 O O . ASP A 1 297 ? 8.731 4.894 -30.633 1.00 96.31 297 ASP A O 1
ATOM 2200 N N . THR A 1 298 ? 9.634 2.907 -31.057 1.00 96.75 298 THR A N 1
ATOM 2201 C CA . THR A 1 298 ? 10.501 2.892 -29.875 1.00 96.75 298 THR A CA 1
ATOM 2202 C C . THR A 1 298 ? 11.828 3.600 -30.175 1.00 96.75 298 THR A C 1
ATOM 2204 O O . THR A 1 298 ? 12.424 3.410 -31.241 1.00 96.75 298 THR A O 1
ATOM 2207 N N . ARG A 1 299 ? 12.336 4.405 -29.233 1.00 97.12 299 ARG A N 1
ATOM 2208 C CA . ARG A 1 299 ? 13.652 5.059 -29.355 1.00 97.12 299 ARG A CA 1
ATOM 2209 C C . ARG A 1 299 ? 14.735 4.200 -28.721 1.00 97.12 299 ARG A C 1
ATOM 2211 O O . ARG A 1 299 ? 14.660 3.887 -27.546 1.00 97.12 299 ARG A O 1
ATOM 2218 N N . PHE A 1 300 ? 15.759 3.865 -29.487 1.00 96.44 300 PHE A N 1
ATOM 2219 C CA . PHE A 1 300 ? 16.943 3.110 -29.072 1.00 96.44 300 PHE A CA 1
ATOM 2220 C C . PHE A 1 300 ? 18.223 3.916 -29.306 1.00 96.44 300 PHE A C 1
ATOM 2222 O O . PHE A 1 300 ? 19.295 3.347 -29.505 1.00 96.44 300 PHE A O 1
ATOM 2229 N N . GLU A 1 301 ? 18.137 5.244 -29.347 1.00 96.25 301 GLU A N 1
ATOM 2230 C CA . GLU A 1 301 ? 19.272 6.080 -29.729 1.00 96.25 301 GLU A CA 1
ATOM 2231 C C . GLU A 1 301 ? 20.451 5.823 -28.793 1.00 96.25 301 GLU A C 1
ATOM 2233 O O . GLU A 1 301 ? 20.306 5.898 -27.578 1.00 96.25 301 GLU A O 1
ATOM 2238 N N . THR A 1 302 ? 21.623 5.484 -29.334 1.00 95.88 302 THR A N 1
ATOM 2239 C CA . THR A 1 302 ? 22.832 5.125 -28.559 1.00 95.88 302 THR A CA 1
ATOM 2240 C C . THR A 1 302 ? 22.704 3.912 -27.619 1.00 95.88 302 THR A C 1
ATOM 2242 O O . THR A 1 302 ? 23.629 3.630 -26.858 1.00 95.88 302 THR A O 1
ATOM 2245 N N . ALA A 1 303 ? 21.599 3.162 -27.671 1.00 96.62 303 ALA A N 1
ATOM 2246 C CA . ALA A 1 303 ? 21.388 1.985 -26.833 1.00 96.62 303 ALA A CA 1
ATOM 2247 C C . ALA A 1 303 ? 22.332 0.831 -27.211 1.00 96.62 303 ALA A C 1
ATOM 2249 O O . ALA A 1 303 ? 22.732 0.673 -28.367 1.00 96.62 303 ALA A O 1
ATOM 2250 N N . ASN A 1 304 ? 22.661 -0.021 -26.241 1.00 96.50 304 ASN A N 1
ATOM 2251 C CA . ASN A 1 304 ? 23.455 -1.224 -26.459 1.00 96.50 304 ASN A CA 1
ATOM 2252 C C . ASN A 1 304 ? 22.559 -2.465 -26.544 1.00 96.50 304 ASN A C 1
ATOM 2254 O O . ASN A 1 304 ? 22.179 -3.014 -25.520 1.00 96.50 304 ASN A O 1
ATOM 2258 N N . LEU A 1 305 ? 22.283 -2.953 -27.750 1.00 95.19 305 LEU A N 1
ATOM 2259 C CA . LEU A 1 305 ? 21.562 -4.203 -28.019 1.00 95.19 305 LEU A CA 1
ATOM 2260 C C . LEU A 1 305 ? 22.506 -5.351 -28.419 1.00 95.19 305 LEU A C 1
ATOM 2262 O O . LEU A 1 305 ? 22.084 -6.315 -29.055 1.00 95.19 305 LEU A O 1
ATOM 2266 N N . SER A 1 306 ? 23.800 -5.274 -28.097 1.00 94.06 306 SER A N 1
ATOM 2267 C CA . SER A 1 306 ? 24.758 -6.317 -28.489 1.00 94.06 306 SER A CA 1
ATOM 2268 C C . SER A 1 306 ? 24.343 -7.698 -27.964 1.00 94.06 306 SER A C 1
ATOM 2270 O O . SER A 1 306 ? 24.023 -7.871 -26.790 1.00 94.06 306 SER A O 1
ATOM 2272 N N . ALA A 1 307 ? 24.330 -8.693 -28.856 1.00 92.75 307 ALA A N 1
ATOM 2273 C CA . ALA A 1 307 ? 23.863 -10.057 -28.583 1.00 92.75 307 ALA A CA 1
ATOM 2274 C C . ALA A 1 307 ? 22.402 -10.181 -28.093 1.00 92.75 307 ALA A C 1
ATOM 2276 O O . ALA A 1 307 ? 22.019 -11.253 -27.628 1.00 92.75 307 ALA A O 1
ATOM 2277 N N . ALA A 1 308 ? 21.585 -9.128 -28.194 1.00 94.75 308 ALA A N 1
ATOM 2278 C CA . ALA A 1 308 ? 20.160 -9.228 -27.907 1.00 94.75 308 ALA A CA 1
ATOM 2279 C C . ALA A 1 308 ? 19.454 -10.117 -28.944 1.00 94.75 308 ALA A C 1
ATOM 2281 O O . ALA A 1 308 ? 19.791 -10.107 -30.131 1.00 94.75 308 ALA A O 1
ATOM 2282 N N . ASP A 1 309 ? 18.459 -10.873 -28.497 1.00 93.81 309 ASP A N 1
ATOM 2283 C CA . ASP A 1 309 ? 17.648 -11.726 -29.354 1.00 93.81 309 ASP A CA 1
ATOM 2284 C C . ASP A 1 309 ? 16.370 -11.002 -29.771 1.00 93.81 309 ASP A C 1
ATOM 2286 O O . ASP A 1 309 ? 15.418 -10.900 -29.002 1.00 93.81 309 ASP A O 1
ATOM 2290 N N . LEU A 1 310 ? 16.357 -10.501 -31.003 1.00 94.56 310 LEU A N 1
ATOM 2291 C CA . LEU A 1 310 ? 15.234 -9.770 -31.590 1.00 94.56 310 LEU A CA 1
ATOM 2292 C C . LEU A 1 310 ? 14.350 -10.665 -32.473 1.00 94.56 310 LEU A C 1
ATOM 2294 O O . LEU A 1 310 ? 13.582 -10.152 -33.281 1.00 94.56 310 LEU A O 1
ATOM 2298 N N . THR A 1 311 ? 14.457 -11.995 -32.384 1.00 93.88 311 THR A N 1
ATOM 2299 C CA . THR A 1 311 ? 13.757 -12.902 -33.309 1.00 93.88 311 THR A CA 1
ATOM 2300 C C . THR A 1 311 ? 12.249 -12.623 -33.338 1.00 93.88 311 THR A C 1
ATOM 2302 O O . THR A 1 311 ? 11.573 -12.739 -32.317 1.00 93.88 311 THR A O 1
ATOM 2305 N N . GLY A 1 312 ? 11.707 -12.261 -34.505 1.00 94.25 312 GLY A N 1
ATOM 2306 C CA . GLY A 1 312 ? 10.285 -11.935 -34.679 1.00 94.25 312 GLY A CA 1
ATOM 2307 C C . GLY A 1 312 ? 9.830 -10.596 -34.081 1.00 94.25 312 GLY A C 1
ATOM 2308 O O . GLY A 1 312 ? 8.631 -10.327 -34.068 1.00 94.25 312 GLY A O 1
ATOM 2309 N N . ALA A 1 313 ? 10.741 -9.769 -33.560 1.00 96.31 313 ALA A N 1
ATOM 2310 C CA . ALA A 1 313 ? 10.406 -8.453 -33.024 1.00 96.31 313 ALA A CA 1
ATOM 2311 C C . ALA A 1 313 ? 9.946 -7.485 -34.124 1.00 96.31 313 ALA A C 1
ATOM 2313 O O . ALA A 1 313 ? 10.393 -7.562 -35.273 1.00 96.31 313 ALA A O 1
ATOM 2314 N N . ASP A 1 314 ? 9.088 -6.538 -33.748 1.00 97.00 314 ASP A N 1
ATOM 2315 C CA . ASP A 1 314 ? 8.570 -5.509 -34.650 1.00 97.00 314 ASP A CA 1
ATOM 2316 C C . ASP A 1 314 ? 9.112 -4.125 -34.293 1.00 97.00 314 ASP A C 1
ATOM 2318 O O . ASP A 1 314 ? 8.645 -3.513 -33.339 1.00 97.00 314 ASP A O 1
ATOM 2322 N N . LEU A 1 315 ? 10.083 -3.635 -35.067 1.00 96.06 315 LEU A N 1
ATOM 2323 C CA . LEU A 1 315 ? 10.733 -2.331 -34.902 1.00 96.06 315 LEU A CA 1
ATOM 2324 C C . LEU A 1 315 ? 10.188 -1.276 -35.874 1.00 96.06 315 LEU A C 1
ATOM 2326 O O . LEU A 1 315 ? 10.863 -0.286 -36.169 1.00 96.06 315 LEU A O 1
ATOM 2330 N N . THR A 1 316 ? 8.979 -1.469 -36.393 1.00 96.44 316 THR A N 1
ATOM 2331 C CA . THR A 1 316 ? 8.322 -0.511 -37.284 1.00 96.44 316 THR A CA 1
ATOM 2332 C C . THR A 1 316 ? 8.404 0.925 -36.734 1.00 96.44 316 THR A C 1
ATOM 2334 O O . THR A 1 316 ? 8.018 1.170 -35.598 1.00 96.44 316 THR A O 1
ATOM 2337 N N . TYR A 1 317 ? 8.914 1.886 -37.514 1.00 96.75 317 TYR A N 1
ATOM 2338 C CA . TYR A 1 317 ? 9.150 3.291 -37.114 1.00 96.75 317 TYR A CA 1
ATOM 2339 C C . TYR A 1 317 ? 10.137 3.530 -35.955 1.00 96.75 317 TYR A C 1
ATOM 2341 O O . TYR A 1 317 ? 10.316 4.672 -35.537 1.00 96.75 317 TYR A O 1
ATOM 2349 N N . ALA A 1 318 ? 10.800 2.500 -35.428 1.00 97.00 318 ALA A N 1
ATOM 2350 C CA . ALA A 1 318 ? 11.766 2.672 -34.348 1.00 97.00 318 ALA A CA 1
ATOM 2351 C C . ALA A 1 318 ? 13.007 3.468 -34.798 1.00 97.00 318 ALA A C 1
ATOM 2353 O O . ALA A 1 318 ? 13.395 3.451 -35.971 1.00 97.00 318 ALA A O 1
ATOM 2354 N N . SER A 1 319 ? 13.669 4.127 -33.843 1.00 97.19 319 SER A N 1
ATOM 2355 C CA . SER A 1 319 ? 14.932 4.844 -34.066 1.00 97.19 319 SER A CA 1
ATOM 2356 C C . SER A 1 319 ? 16.093 4.113 -33.403 1.00 97.19 319 SER A C 1
ATOM 2358 O O . SER A 1 319 ? 16.203 4.115 -32.184 1.00 97.19 319 SER A O 1
ATOM 2360 N N . LEU A 1 320 ? 16.986 3.513 -34.191 1.00 96.19 320 LEU A N 1
ATOM 2361 C CA . LEU A 1 320 ? 18.209 2.840 -33.730 1.00 96.19 320 LEU A CA 1
ATOM 2362 C C . LEU A 1 320 ? 19.455 3.717 -33.899 1.00 96.19 320 LEU A C 1
ATOM 2364 O O . LEU A 1 320 ? 20.569 3.198 -33.915 1.00 96.19 320 LEU A O 1
ATOM 2368 N N . ARG A 1 321 ? 19.310 5.035 -34.076 1.00 96.00 321 ARG A N 1
ATOM 2369 C CA . ARG A 1 321 ? 20.428 5.926 -34.415 1.00 96.00 321 ARG A CA 1
ATOM 2370 C C . ARG A 1 321 ? 21.583 5.795 -33.414 1.00 96.00 321 ARG A C 1
ATOM 2372 O O . ARG A 1 321 ? 21.417 6.023 -32.219 1.00 96.00 321 ARG A O 1
ATOM 2379 N N . GLY A 1 322 ? 22.771 5.442 -33.901 1.00 94.81 322 GLY A N 1
ATOM 2380 C CA . GLY A 1 322 ? 23.954 5.229 -33.061 1.00 94.81 322 GLY A CA 1
ATOM 2381 C C . GLY A 1 322 ? 23.875 4.040 -32.091 1.00 94.81 322 GLY A C 1
ATOM 2382 O O . GLY A 1 322 ? 24.765 3.909 -31.254 1.00 94.81 322 GLY A O 1
ATOM 2383 N N . ALA A 1 323 ? 22.847 3.191 -32.171 1.00 95.94 323 ALA A N 1
ATOM 2384 C CA . ALA A 1 323 ? 22.717 2.002 -31.337 1.00 95.94 323 ALA A CA 1
ATOM 2385 C C . ALA A 1 323 ? 23.728 0.915 -31.735 1.00 95.94 323 ALA A C 1
ATOM 2387 O O . ALA A 1 323 ? 24.047 0.735 -32.914 1.00 95.94 323 ALA A O 1
ATOM 2388 N N . LEU A 1 324 ? 24.185 0.134 -30.756 1.00 94.31 324 LEU A N 1
ATOM 2389 C CA . LEU A 1 324 ? 24.958 -1.084 -30.997 1.00 94.31 324 LEU A CA 1
ATOM 2390 C C . LEU A 1 324 ? 23.986 -2.246 -31.199 1.00 94.31 324 LEU A C 1
ATOM 2392 O O . LEU A 1 324 ? 23.432 -2.758 -30.233 1.00 94.31 324 LEU A O 1
ATOM 2396 N N . ILE A 1 325 ? 23.758 -2.653 -32.443 1.00 90.88 325 ILE A N 1
ATOM 2397 C CA . ILE A 1 325 ? 22.778 -3.696 -32.784 1.00 90.88 325 ILE A CA 1
ATOM 2398 C C . ILE A 1 325 ? 23.414 -5.097 -32.892 1.00 90.88 325 ILE A C 1
ATOM 2400 O O . ILE A 1 325 ? 24.628 -5.201 -33.100 1.00 90.88 325 ILE A O 1
ATOM 2404 N N . PRO A 1 326 ? 22.624 -6.184 -32.763 1.00 84.44 326 PRO A N 1
ATOM 2405 C CA . PRO A 1 326 ? 23.073 -7.544 -33.066 1.00 84.44 326 PRO A CA 1
ATOM 2406 C C . PRO A 1 326 ? 23.593 -7.696 -34.503 1.00 84.44 326 PRO A C 1
ATOM 2408 O O . PRO A 1 326 ? 23.353 -6.851 -35.368 1.00 84.44 326 PRO A O 1
ATOM 2411 N N . SER A 1 327 ? 24.292 -8.801 -34.782 1.00 78.56 327 SER A N 1
ATOM 2412 C CA . SER A 1 327 ? 24.773 -9.093 -36.137 1.00 78.56 327 SER A CA 1
ATOM 2413 C C . SER A 1 327 ? 23.609 -9.205 -37.132 1.00 78.56 327 SER A C 1
ATOM 2415 O O . SER A 1 327 ? 22.492 -9.575 -36.772 1.00 78.56 327 SER A O 1
ATOM 2417 N N . ALA A 1 328 ? 23.875 -8.919 -38.411 1.00 68.88 328 ALA A N 1
ATOM 2418 C CA . ALA A 1 328 ? 22.851 -8.940 -39.460 1.00 68.88 328 ALA A CA 1
ATOM 2419 C C . ALA A 1 328 ? 22.110 -10.290 -39.565 1.00 68.88 328 ALA A C 1
ATOM 2421 O O . ALA A 1 328 ? 20.918 -10.318 -39.858 1.00 68.88 328 ALA A O 1
ATOM 2422 N N . GLU A 1 329 ? 22.788 -11.402 -39.266 1.00 62.75 329 GLU A N 1
ATOM 2423 C CA . GLU A 1 329 ? 22.196 -12.747 -39.240 1.00 62.75 329 GLU A CA 1
ATOM 2424 C C . GLU A 1 329 ? 21.110 -12.897 -38.162 1.00 62.75 329 GLU A C 1
ATOM 2426 O O . GLU A 1 329 ? 20.115 -13.585 -38.382 1.00 62.75 329 GLU A O 1
ATOM 2431 N N . MET A 1 330 ? 21.252 -12.208 -37.024 1.00 61.75 330 MET A N 1
ATOM 2432 C CA . MET A 1 330 ? 20.272 -12.217 -35.930 1.00 61.75 330 MET A CA 1
ATOM 2433 C C . MET A 1 330 ? 19.049 -11.333 -36.216 1.00 61.75 330 MET A C 1
ATOM 2435 O O . MET A 1 330 ? 18.044 -11.438 -35.518 1.00 61.75 330 MET A O 1
ATOM 2439 N N . MET A 1 331 ? 19.104 -10.490 -37.254 1.00 71.56 331 MET A N 1
ATOM 2440 C CA . MET A 1 331 ? 18.000 -9.604 -37.640 1.00 71.56 331 MET A CA 1
ATOM 2441 C C . MET A 1 331 ? 17.112 -10.164 -38.760 1.00 71.56 331 MET A C 1
ATOM 2443 O O . MET A 1 331 ? 16.124 -9.534 -39.123 1.00 71.56 331 MET A O 1
ATOM 2447 N N . GLY A 1 332 ? 17.410 -11.350 -39.304 1.00 74.19 332 GLY A N 1
ATOM 2448 C CA . GLY A 1 332 ? 16.718 -11.892 -40.485 1.00 74.19 332 GLY A CA 1
ATOM 2449 C C . GLY A 1 332 ? 15.213 -12.164 -40.321 1.00 74.19 332 GLY A C 1
ATOM 2450 O O . GLY A 1 332 ? 14.529 -12.396 -41.313 1.00 74.19 332 GLY A O 1
ATOM 2451 N N . SER A 1 333 ? 14.693 -12.135 -39.091 1.00 85.88 333 SER A N 1
ATOM 2452 C CA . SER A 1 333 ? 13.266 -12.302 -38.769 1.00 85.88 333 SER A CA 1
ATOM 2453 C C . SER A 1 333 ? 12.625 -11.053 -38.149 1.00 85.88 333 SER A C 1
ATOM 2455 O O . SER A 1 333 ? 11.481 -11.113 -37.703 1.00 85.88 333 SER A O 1
ATOM 2457 N N . VAL A 1 334 ? 13.356 -9.937 -38.102 1.00 90.75 334 VAL A N 1
ATOM 2458 C CA . VAL A 1 334 ? 12.911 -8.674 -37.506 1.00 90.75 334 VAL A CA 1
ATOM 2459 C C . VAL A 1 334 ? 12.128 -7.863 -38.534 1.00 90.75 334 VAL A C 1
ATOM 2461 O O . VAL A 1 334 ? 12.555 -7.722 -39.682 1.00 90.75 334 VAL A O 1
ATOM 2464 N N . ILE A 1 335 ? 11.004 -7.283 -38.123 1.00 93.00 335 ILE A N 1
ATOM 2465 C CA . ILE A 1 335 ? 10.254 -6.338 -38.955 1.00 93.00 335 ILE A CA 1
ATOM 2466 C C . ILE A 1 335 ? 10.882 -4.951 -38.781 1.00 93.00 335 ILE A C 1
ATOM 2468 O O . ILE A 1 335 ? 10.907 -4.415 -37.677 1.00 93.00 335 ILE A O 1
ATOM 2472 N N . LEU A 1 336 ? 11.401 -4.379 -39.872 1.00 91.81 336 LEU A N 1
ATOM 2473 C CA . LEU A 1 336 ? 12.159 -3.118 -39.873 1.00 91.81 336 LEU A CA 1
ATOM 2474 C C . LEU A 1 336 ? 11.486 -2.011 -40.709 1.00 91.81 336 LEU A C 1
ATOM 2476 O O . LEU A 1 336 ? 12.155 -1.160 -41.284 1.00 91.81 336 LEU A O 1
ATOM 2480 N N . PHE A 1 337 ? 10.162 -2.026 -40.859 1.00 93.38 337 PHE A N 1
ATOM 2481 C CA . PHE A 1 337 ? 9.468 -1.053 -41.708 1.00 93.38 337 PHE A CA 1
ATOM 2482 C C . PHE A 1 337 ? 9.670 0.387 -41.220 1.00 93.38 337 PHE A C 1
ATOM 2484 O O . PHE A 1 337 ? 9.315 0.708 -40.090 1.00 93.38 337 PHE A O 1
ATOM 2491 N N . GLN A 1 338 ? 10.184 1.280 -42.075 1.00 96.00 338 GLN A N 1
ATOM 2492 C CA . GLN A 1 338 ? 10.417 2.691 -41.719 1.00 96.00 338 GLN A CA 1
ATOM 2493 C C . GLN A 1 338 ? 11.318 2.870 -40.483 1.00 96.00 338 GLN A C 1
ATOM 2495 O O . GLN A 1 338 ? 11.316 3.928 -39.855 1.00 96.00 338 GLN A O 1
ATOM 2500 N N . THR A 1 339 ? 12.097 1.849 -40.123 1.00 95.06 339 THR A N 1
ATOM 2501 C CA . THR A 1 339 ? 13.033 1.898 -39.002 1.00 95.06 339 THR A CA 1
ATOM 2502 C C . THR A 1 339 ? 14.261 2.709 -39.399 1.00 95.06 339 THR A C 1
ATOM 2504 O O . THR A 1 339 ? 14.851 2.473 -40.457 1.00 95.06 339 THR A O 1
ATOM 2507 N N . MET A 1 340 ? 14.678 3.647 -38.550 1.00 96.19 340 MET A N 1
ATOM 2508 C CA . MET A 1 340 ? 15.950 4.351 -38.711 1.00 96.19 340 MET A CA 1
ATOM 2509 C C . MET A 1 340 ? 17.078 3.485 -38.153 1.00 96.19 340 MET A C 1
ATOM 2511 O O . MET A 1 340 ? 17.119 3.214 -36.958 1.00 96.19 340 MET A O 1
ATOM 2515 N N . MET A 1 341 ? 17.996 3.061 -39.013 1.00 94.69 341 MET A N 1
ATOM 2516 C CA . MET A 1 341 ? 19.150 2.229 -38.673 1.00 94.69 341 MET A CA 1
ATOM 2517 C C . MET A 1 341 ? 20.248 3.039 -37.960 1.00 94.69 341 MET A C 1
ATOM 2519 O O . MET A 1 341 ? 20.202 4.273 -37.952 1.00 94.69 341 MET A O 1
ATOM 2523 N N . PRO A 1 342 ? 21.268 2.384 -37.365 1.00 94.25 342 PRO A N 1
ATOM 2524 C CA . PRO A 1 342 ? 22.314 3.084 -36.615 1.00 94.25 342 PRO A CA 1
ATOM 2525 C C . PRO A 1 342 ? 23.085 4.160 -37.376 1.00 94.25 342 PRO A C 1
ATOM 2527 O O . PRO A 1 342 ? 23.503 5.146 -36.769 1.00 94.25 342 PRO A O 1
ATOM 2530 N N . ASP A 1 343 ? 23.241 4.002 -38.688 1.00 91.94 343 ASP A N 1
ATOM 2531 C CA . ASP A 1 343 ? 23.875 4.972 -39.586 1.00 91.94 343 ASP A CA 1
ATOM 2532 C C . ASP A 1 343 ? 22.953 6.141 -39.988 1.00 91.94 343 ASP A C 1
ATOM 2534 O O . ASP A 1 343 ? 23.397 7.090 -40.635 1.00 91.94 343 ASP A O 1
ATOM 2538 N N . GLY A 1 344 ? 21.684 6.104 -39.574 1.00 88.94 344 GLY A N 1
ATOM 2539 C CA . GLY A 1 344 ? 20.664 7.100 -39.885 1.00 88.94 344 GLY A CA 1
ATOM 2540 C C . GLY A 1 344 ? 19.881 6.823 -41.169 1.00 88.94 344 GLY A C 1
ATOM 2541 O O . GLY A 1 344 ? 19.003 7.618 -41.508 1.00 88.94 344 GLY A O 1
ATOM 2542 N N . LEU A 1 345 ? 20.154 5.726 -41.885 1.00 91.50 345 LEU A N 1
ATOM 2543 C CA . LEU A 1 345 ? 19.352 5.329 -43.041 1.00 91.50 345 LEU A CA 1
ATOM 2544 C C . LEU A 1 345 ? 18.011 4.753 -42.590 1.00 91.50 345 LEU A C 1
ATOM 2546 O O . LEU A 1 345 ? 17.938 3.975 -41.644 1.00 91.50 345 LEU A O 1
ATOM 2550 N N . VAL A 1 346 ? 16.942 5.113 -43.294 1.00 92.38 346 VAL A N 1
ATOM 2551 C CA . VAL A 1 346 ? 15.604 4.582 -43.026 1.00 92.38 346 VAL A CA 1
ATOM 2552 C C . VAL A 1 346 ? 15.355 3.390 -43.936 1.00 92.38 346 VAL A C 1
ATOM 2554 O O . VAL A 1 346 ? 15.471 3.503 -45.159 1.00 92.38 346 VAL A O 1
ATOM 2557 N N . VAL A 1 347 ? 15.003 2.250 -43.346 1.00 90.00 347 VAL A N 1
ATOM 2558 C CA . VAL A 1 347 ? 14.581 1.074 -44.105 1.00 90.00 347 VAL A CA 1
ATOM 2559 C C . VAL A 1 347 ? 13.257 1.407 -44.800 1.00 90.00 347 VAL A C 1
ATOM 2561 O O . VAL A 1 347 ? 12.290 1.790 -44.135 1.00 90.00 347 VAL A O 1
ATOM 2564 N N . PRO A 1 348 ? 13.193 1.311 -46.138 1.00 81.56 348 PRO A N 1
ATOM 2565 C CA . PRO A 1 348 ? 12.006 1.695 -46.879 1.00 81.56 348 PRO A CA 1
ATOM 2566 C C . PRO A 1 348 ? 10.825 0.784 -46.554 1.00 81.56 348 PRO A C 1
ATOM 2568 O O . PRO A 1 348 ? 10.968 -0.341 -46.074 1.00 81.56 348 PRO A O 1
ATOM 2571 N N . GLY A 1 349 ? 9.637 1.301 -46.847 1.00 75.44 349 GLY A N 1
ATOM 2572 C CA . GLY A 1 349 ? 8.415 0.532 -46.730 1.00 75.44 349 GLY A CA 1
ATOM 2573 C C . GLY A 1 349 ? 8.208 -0.522 -47.815 1.00 75.44 349 GLY A C 1
ATOM 2574 O O . GLY A 1 349 ? 8.789 -0.333 -48.885 1.00 75.44 349 GLY A O 1
ATOM 2575 N N . PRO A 1 350 ? 7.408 -1.592 -47.592 1.00 64.44 350 PRO A N 1
ATOM 2576 C CA . PRO A 1 350 ? 6.863 -2.360 -48.700 1.00 64.44 350 PRO A CA 1
ATOM 2577 C C . PRO A 1 350 ? 5.923 -1.517 -49.567 1.00 64.44 350 PRO A C 1
ATOM 2579 O O . PRO A 1 350 ? 5.387 -0.492 -49.075 1.00 64.44 350 PRO 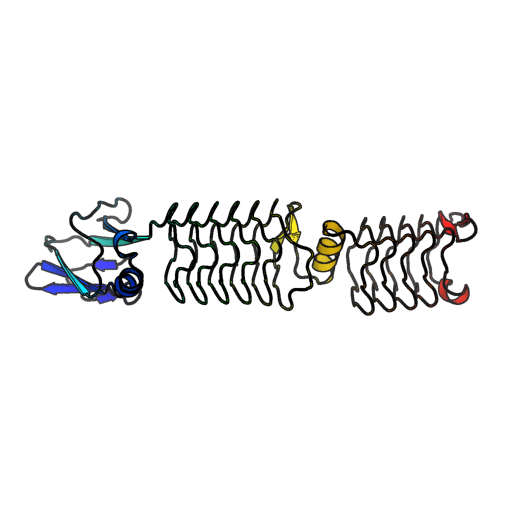A O 1
#

Mean predicted aligned error: 14.96 Å